Protein AF-A0A955WY56-F1 (afdb_monomer_lite)

Structure (mmCIF, N/CA/C/O backbone):
data_AF-A0A955WY56-F1
#
_entry.id   AF-A0A955WY56-F1
#
loop_
_atom_site.group_PDB
_atom_site.id
_atom_site.type_symbol
_atom_site.label_atom_id
_atom_site.label_alt_id
_atom_site.label_comp_id
_atom_site.label_asym_id
_atom_site.label_entity_id
_atom_site.label_seq_id
_atom_site.pdbx_PDB_ins_code
_atom_site.Cartn_x
_atom_site.Cartn_y
_atom_site.Cartn_z
_atom_site.occupancy
_atom_site.B_iso_or_equiv
_atom_site.auth_seq_id
_atom_site.auth_comp_id
_atom_site.auth_asym_id
_atom_site.auth_atom_id
_atom_site.pdbx_PDB_model_num
ATOM 1 N N . MET A 1 1 ? -53.260 -54.299 54.226 1.00 41.47 1 MET A N 1
ATOM 2 C CA . MET A 1 1 ? -52.208 -54.457 53.198 1.00 41.47 1 MET A CA 1
ATOM 3 C C . MET A 1 1 ? -52.289 -53.275 52.244 1.00 41.47 1 MET A C 1
ATOM 5 O O . MET A 1 1 ? -53.399 -52.931 51.867 1.00 41.47 1 MET A O 1
ATOM 9 N N . ILE A 1 2 ? -51.119 -52.727 51.880 1.00 40.16 2 ILE A N 1
ATOM 10 C CA . ILE A 1 2 ? -50.823 -51.616 50.942 1.00 40.16 2 ILE A CA 1
ATOM 11 C C . ILE A 1 2 ? -50.966 -50.190 51.533 1.00 40.16 2 ILE A C 1
ATOM 13 O O . ILE A 1 2 ? -52.087 -49.716 51.696 1.00 40.16 2 ILE A O 1
ATOM 17 N N . PRO A 1 3 ? -49.856 -49.476 51.836 1.00 51.59 3 PRO A N 1
ATOM 18 C CA . PRO A 1 3 ? -49.882 -48.048 52.142 1.00 51.59 3 PRO A CA 1
ATOM 19 C C . PRO A 1 3 ? -49.716 -47.207 50.863 1.00 51.59 3 PRO A C 1
ATOM 21 O O . PRO A 1 3 ? -48.958 -47.562 49.961 1.00 51.59 3 PRO A O 1
ATOM 24 N N . ALA A 1 4 ? -50.422 -46.080 50.797 1.00 45.88 4 ALA A N 1
ATOM 25 C CA . ALA A 1 4 ? -50.325 -45.102 49.718 1.00 45.88 4 ALA A CA 1
ATOM 26 C C . ALA A 1 4 ? -49.130 -44.160 49.955 1.00 45.88 4 ALA A C 1
ATOM 28 O O . ALA A 1 4 ? -49.086 -43.455 50.963 1.00 45.88 4 ALA A O 1
ATOM 29 N N . LEU A 1 5 ? -48.167 -44.141 49.027 1.00 48.38 5 LEU A N 1
ATOM 30 C CA . LEU A 1 5 ? -47.095 -43.143 48.977 1.00 48.38 5 LEU A CA 1
ATOM 31 C C . LEU A 1 5 ? -47.581 -41.914 48.191 1.00 48.38 5 LEU A C 1
ATOM 33 O O . LEU A 1 5 ? -47.753 -41.981 46.975 1.00 48.38 5 LEU A O 1
ATOM 37 N N . LEU A 1 6 ? -47.762 -40.786 48.880 1.00 45.75 6 LEU A N 1
ATOM 38 C CA . LEU A 1 6 ? -47.864 -39.466 48.257 1.00 45.75 6 LEU A CA 1
ATOM 39 C C . LEU A 1 6 ? -46.462 -38.993 47.847 1.00 45.75 6 LEU A C 1
ATOM 41 O O . LEU A 1 6 ? -45.616 -38.740 48.703 1.00 45.75 6 LEU A O 1
ATOM 45 N N . TRP A 1 7 ? -46.227 -38.843 46.544 1.00 43.44 7 TRP A N 1
ATOM 46 C CA . TRP A 1 7 ? -45.048 -38.162 46.009 1.00 43.44 7 TRP A CA 1
ATOM 47 C C . TRP A 1 7 ? -45.339 -36.664 45.869 1.00 43.44 7 TRP A C 1
ATOM 49 O O . TRP A 1 7 ? -46.109 -36.244 45.008 1.00 43.44 7 TRP A O 1
ATOM 59 N N . LEU A 1 8 ? -44.712 -35.855 46.724 1.00 48.56 8 LEU A N 1
ATOM 60 C CA . LEU A 1 8 ? -44.615 -34.405 46.558 1.00 48.56 8 LEU A CA 1
ATOM 61 C C . LEU A 1 8 ? -43.639 -34.106 45.412 1.00 48.56 8 LEU A C 1
ATOM 63 O O . LEU A 1 8 ? -42.426 -34.226 45.571 1.00 48.56 8 LEU A O 1
ATOM 67 N N . VAL A 1 9 ? -44.167 -33.710 44.253 1.00 54.00 9 VAL A N 1
ATOM 68 C CA . VAL A 1 9 ? -43.367 -33.150 43.157 1.00 54.00 9 VAL A CA 1
ATOM 69 C C . VAL A 1 9 ? -43.069 -31.692 43.505 1.00 54.00 9 VAL A C 1
ATOM 71 O O . VAL A 1 9 ? -43.882 -30.801 43.276 1.00 54.00 9 VAL A O 1
ATOM 74 N N . GLY A 1 10 ? -41.911 -31.453 44.119 1.00 50.00 10 GLY A N 1
ATOM 75 C CA . GLY A 1 10 ? -41.375 -30.108 44.298 1.00 50.00 10 GLY A CA 1
ATOM 76 C C . GLY A 1 10 ? -40.937 -29.547 42.948 1.00 50.00 10 GLY A C 1
ATOM 77 O O . GLY A 1 10 ? -40.008 -30.067 42.334 1.00 50.00 10 GLY A O 1
ATOM 78 N N . ALA A 1 11 ? -41.603 -28.493 42.476 1.00 57.94 11 ALA A N 1
ATOM 79 C CA . ALA A 1 11 ? -41.158 -27.730 41.319 1.00 57.94 11 ALA A CA 1
ATOM 80 C C . ALA A 1 11 ? -39.853 -26.999 41.678 1.00 57.94 11 ALA A C 1
ATOM 82 O O . ALA A 1 11 ? -39.876 -25.962 42.341 1.00 57.94 11 ALA A O 1
ATOM 83 N N . LEU A 1 12 ? -38.706 -27.553 41.272 1.00 58.31 12 LEU A N 1
ATOM 84 C CA . LEU A 1 12 ? -37.444 -26.820 41.300 1.00 58.31 12 LEU A CA 1
ATOM 85 C C . LEU A 1 12 ? -37.524 -25.700 40.259 1.00 58.31 12 LEU A C 1
ATOM 87 O O . LEU A 1 12 ? -37.492 -25.952 39.055 1.00 58.31 12 LEU A O 1
ATOM 91 N N . ALA A 1 13 ? -37.636 -24.460 40.731 1.00 63.09 13 ALA A N 1
ATOM 92 C CA . ALA A 1 13 ? -37.440 -23.287 39.897 1.00 63.09 13 ALA A CA 1
ATOM 93 C C . ALA A 1 13 ? -36.007 -23.313 39.345 1.00 63.09 13 ALA A C 1
ATOM 95 O O . ALA A 1 13 ? -35.041 -23.372 40.111 1.00 63.09 13 ALA A O 1
ATOM 96 N N . ALA A 1 14 ? -35.873 -23.304 38.018 1.00 63.66 14 ALA A N 1
ATOM 97 C CA . ALA A 1 14 ? -34.578 -23.175 37.367 1.00 63.66 14 ALA A CA 1
ATOM 98 C C . ALA A 1 14 ? -33.929 -21.841 37.788 1.00 63.66 14 ALA A C 1
ATOM 100 O O . ALA A 1 14 ? -34.622 -20.818 37.821 1.00 63.66 14 ALA A O 1
ATOM 101 N N . PRO A 1 15 ? -32.628 -21.824 38.127 1.00 66.12 15 PRO A N 1
ATOM 102 C CA . PRO A 1 15 ? -31.944 -20.585 38.467 1.00 66.12 15 PRO A CA 1
ATOM 103 C C . PRO A 1 15 ? -31.966 -19.622 37.267 1.00 66.12 15 PRO A C 1
ATOM 105 O O . PRO A 1 15 ? -31.896 -20.078 36.120 1.00 66.12 15 PRO A O 1
ATOM 108 N N . PRO A 1 16 ? -32.065 -18.300 37.502 1.00 64.25 16 PRO A N 1
ATOM 109 C CA . PRO A 1 16 ? -31.995 -17.317 36.430 1.00 64.25 16 PRO A CA 1
ATOM 110 C C . PRO A 1 16 ? -30.671 -17.473 35.677 1.00 64.25 16 PRO A C 1
ATOM 112 O O . PRO A 1 16 ? -29.613 -17.630 36.290 1.00 64.25 16 PRO A O 1
ATOM 115 N N . ALA A 1 17 ? -30.743 -17.452 34.344 1.00 62.16 17 ALA A N 1
ATOM 116 C CA . ALA A 1 17 ? -29.562 -17.507 33.494 1.00 62.16 17 ALA A CA 1
ATOM 117 C C . ALA A 1 17 ? -28.591 -16.372 33.877 1.00 62.16 17 ALA A C 1
ATOM 119 O O . ALA A 1 17 ? -29.044 -15.251 34.136 1.00 62.16 17 ALA A O 1
ATOM 120 N N . PRO A 1 18 ? -27.273 -16.637 33.940 1.00 56.34 18 PRO A N 1
ATOM 121 C CA . PRO A 1 18 ? -26.304 -15.598 34.247 1.00 56.34 18 PRO A CA 1
ATOM 122 C C . PRO A 1 18 ? -26.383 -14.490 33.184 1.00 56.34 18 PRO A C 1
ATOM 124 O O . PRO A 1 18 ? -26.583 -14.794 32.005 1.00 56.34 18 PRO A O 1
ATOM 127 N N . PRO A 1 19 ? -26.236 -13.211 33.574 1.00 55.84 19 PRO A N 1
ATOM 128 C CA . PRO A 1 19 ? -26.221 -12.115 32.617 1.00 55.84 19 PRO A CA 1
ATOM 129 C C . PRO A 1 19 ? -25.078 -12.324 31.623 1.00 55.84 19 PRO A C 1
ATOM 131 O O . PRO A 1 19 ? -23.945 -12.614 32.016 1.00 55.84 19 PRO A O 1
ATOM 134 N N . THR A 1 20 ? -25.380 -12.182 30.333 1.00 61.12 20 THR A N 1
ATOM 135 C CA . THR A 1 20 ? -24.383 -12.211 29.261 1.00 61.12 20 THR A CA 1
ATOM 136 C C . THR A 1 20 ? -23.294 -11.187 29.594 1.00 61.12 20 THR A C 1
ATOM 138 O O . THR A 1 20 ? -23.634 -10.025 29.837 1.00 61.12 20 THR A O 1
ATOM 141 N N . PRO A 1 21 ? -22.006 -11.571 29.661 1.00 53.06 21 PRO A N 1
ATOM 142 C CA . PRO A 1 21 ? -20.952 -10.629 30.004 1.00 53.06 21 PRO A CA 1
ATOM 143 C C . PRO A 1 21 ? -20.960 -9.480 28.994 1.00 53.06 21 PRO A C 1
ATOM 145 O O . PRO A 1 21 ? -20.926 -9.710 27.784 1.00 53.06 21 PRO A O 1
ATOM 148 N N . ALA A 1 22 ? -21.043 -8.245 29.493 1.00 58.41 22 ALA A N 1
ATOM 149 C CA . ALA A 1 22 ? -20.921 -7.058 28.662 1.00 58.41 22 ALA A CA 1
ATOM 150 C C . ALA A 1 22 ? -19.599 -7.140 27.883 1.00 58.41 22 ALA A C 1
ATOM 152 O O . ALA A 1 22 ? -18.548 -7.409 28.470 1.00 58.41 22 ALA A O 1
ATOM 153 N N . ALA A 1 23 ? -19.655 -6.950 26.563 1.00 60.16 23 ALA A N 1
ATOM 154 C CA . ALA A 1 23 ? -18.459 -6.941 25.732 1.00 60.16 23 ALA A CA 1
ATOM 155 C C . ALA A 1 23 ? -17.462 -5.905 26.278 1.00 60.16 23 ALA A C 1
ATOM 157 O O . ALA A 1 23 ? -17.863 -4.812 26.687 1.00 60.16 23 ALA A O 1
ATOM 158 N N . ALA A 1 24 ? -16.168 -6.244 26.290 1.00 77.19 24 ALA A N 1
ATOM 159 C CA . ALA A 1 24 ? -15.126 -5.314 26.715 1.00 77.19 24 ALA A CA 1
ATOM 160 C C . ALA A 1 24 ? -15.266 -3.966 25.962 1.00 77.19 24 ALA A C 1
ATOM 162 O O . ALA A 1 24 ? -15.634 -3.976 24.782 1.00 77.19 24 ALA A O 1
ATOM 163 N N . PRO A 1 25 ? -14.966 -2.810 26.586 1.00 85.25 25 PRO A N 1
ATOM 164 C CA . PRO A 1 25 ? -15.182 -1.486 25.983 1.00 85.25 25 PRO A CA 1
ATOM 165 C C . PRO A 1 25 ? -14.566 -1.296 24.584 1.00 85.25 25 PRO A C 1
ATOM 167 O O . PRO A 1 25 ? -15.117 -0.566 23.753 1.00 85.25 25 PRO A O 1
ATOM 170 N N . GLU A 1 26 ? -13.446 -1.971 24.314 1.00 87.88 26 GLU A N 1
ATOM 171 C CA . GLU A 1 26 ? -12.771 -2.014 23.010 1.00 87.88 26 GLU A CA 1
ATOM 172 C C . GLU A 1 26 ? -13.565 -2.816 21.972 1.00 87.88 26 GLU A C 1
ATOM 174 O O . GLU A 1 26 ? -13.767 -2.347 20.855 1.00 87.88 26 GLU A O 1
ATOM 179 N N . ALA A 1 27 ? -14.099 -3.982 22.348 1.00 91.25 27 ALA A N 1
ATOM 180 C CA . ALA A 1 27 ? -14.925 -4.809 21.469 1.00 91.25 27 ALA A CA 1
ATOM 181 C C . ALA A 1 27 ? -16.228 -4.093 21.080 1.00 91.25 27 ALA A C 1
ATOM 183 O O . ALA A 1 27 ? -16.636 -4.133 19.919 1.00 91.25 27 ALA A O 1
ATOM 184 N N . ALA A 1 28 ? -16.839 -3.372 22.025 1.00 95.12 28 ALA A N 1
ATOM 185 C CA . ALA A 1 28 ? -17.991 -2.520 21.742 1.00 95.12 28 ALA A CA 1
ATOM 186 C C . ALA A 1 28 ? -17.630 -1.363 20.791 1.00 95.12 28 ALA A C 1
ATOM 188 O O . ALA A 1 28 ? -18.426 -0.999 19.926 1.00 95.12 28 ALA A O 1
ATOM 189 N N . TYR A 1 29 ? -16.424 -0.793 20.914 1.00 96.62 29 TYR A N 1
ATOM 190 C CA . TYR A 1 29 ? -15.980 0.256 19.997 1.00 96.62 29 TYR A CA 1
ATOM 191 C C . TYR A 1 29 ? -15.732 -0.265 18.582 1.00 96.62 29 TYR A C 1
ATOM 193 O O . TYR A 1 29 ? -16.170 0.357 17.616 1.00 96.62 29 TYR A O 1
ATOM 201 N N . ALA A 1 30 ? -15.056 -1.410 18.468 1.00 96.81 30 ALA A N 1
ATOM 202 C CA . ALA A 1 30 ? -14.822 -2.083 17.201 1.00 96.81 30 ALA A CA 1
ATOM 203 C C . ALA A 1 30 ? -16.149 -2.395 16.497 1.00 96.81 30 ALA A C 1
ATOM 205 O O . ALA A 1 30 ? -16.288 -2.100 15.315 1.00 96.81 30 ALA A O 1
ATOM 206 N N . ALA A 1 31 ? -17.150 -2.904 17.225 1.00 97.50 31 ALA A N 1
ATOM 207 C CA . ALA A 1 31 ? -18.485 -3.152 16.679 1.00 97.50 31 ALA A CA 1
ATOM 208 C C . ALA A 1 31 ? -19.139 -1.869 16.130 1.00 97.50 31 ALA A C 1
ATOM 210 O O . ALA A 1 31 ? -19.588 -1.856 14.989 1.00 97.50 31 ALA A O 1
ATOM 211 N N . ALA A 1 32 ? -19.097 -0.766 16.884 1.00 98.00 32 ALA A N 1
ATOM 212 C CA . ALA A 1 32 ? -19.632 0.522 16.432 1.00 98.00 32 ALA A CA 1
ATOM 213 C C . ALA A 1 32 ? -18.863 1.126 15.238 1.00 98.00 32 ALA A C 1
ATOM 215 O O . ALA A 1 32 ? -19.398 1.937 14.484 1.00 98.00 32 ALA A O 1
ATOM 216 N N . LEU A 1 33 ? -17.578 0.802 15.070 1.00 98.38 33 LEU A N 1
ATOM 217 C CA . LEU A 1 33 ? -16.812 1.177 13.877 1.00 98.38 33 LEU A CA 1
ATOM 218 C C . LEU A 1 33 ? -17.235 0.363 12.653 1.00 98.38 33 LEU A C 1
ATOM 220 O O . LEU A 1 33 ? -17.354 0.933 11.573 1.00 98.38 33 LEU A O 1
ATOM 224 N N . ILE A 1 34 ? -17.472 -0.937 12.834 1.00 98.56 34 ILE A N 1
ATOM 225 C CA . ILE A 1 34 ? -17.915 -1.844 11.769 1.00 98.56 34 ILE A CA 1
ATOM 226 C C . ILE A 1 34 ? -19.300 -1.432 11.271 1.00 98.56 34 ILE A C 1
ATOM 228 O O . ILE A 1 34 ? -19.460 -1.212 10.079 1.00 98.56 34 ILE A O 1
ATOM 232 N N . GLU A 1 35 ? -20.251 -1.198 12.177 1.00 98.31 35 GLU A N 1
ATOM 233 C CA . GLU A 1 35 ? -21.603 -0.745 11.821 1.00 98.31 35 GLU A CA 1
ATOM 234 C C . GLU A 1 35 ? -21.577 0.574 11.028 1.00 98.31 35 GLU A C 1
ATOM 236 O O . GLU A 1 35 ? -22.259 0.728 10.017 1.00 98.31 35 GLU A O 1
ATOM 241 N N . ARG A 1 36 ? -20.728 1.529 11.436 1.00 98.38 36 ARG A N 1
ATOM 242 C CA . ARG A 1 36 ? -20.538 2.782 10.687 1.00 98.38 36 ARG A CA 1
ATOM 243 C C . ARG A 1 36 ? -19.940 2.554 9.302 1.00 98.38 36 ARG A C 1
ATOM 245 O O . ARG A 1 36 ? -20.315 3.253 8.366 1.00 98.38 36 ARG A O 1
ATOM 252 N N . ALA A 1 37 ? -19.001 1.621 9.176 1.00 98.44 37 ALA A N 1
ATOM 253 C CA . ALA A 1 37 ? -18.382 1.299 7.899 1.00 98.44 37 ALA A CA 1
ATOM 254 C C . ALA A 1 37 ? -19.365 0.620 6.936 1.00 98.44 37 ALA A C 1
ATOM 256 O O . ALA A 1 37 ? -19.391 0.971 5.758 1.00 98.44 37 ALA A O 1
ATOM 257 N N . GLU A 1 38 ? -20.196 -0.289 7.447 1.00 97.75 38 GLU A N 1
ATOM 258 C CA . GLU A 1 38 ? -21.281 -0.938 6.703 1.00 97.75 38 GLU A CA 1
ATOM 259 C C . GLU A 1 38 ? -22.319 0.093 6.244 1.00 97.75 38 GLU A C 1
ATOM 261 O O . GLU A 1 38 ? -22.624 0.175 5.056 1.00 97.75 38 GLU A O 1
ATOM 266 N N . GLY A 1 39 ? -22.789 0.959 7.149 1.00 97.81 39 GLY A N 1
AT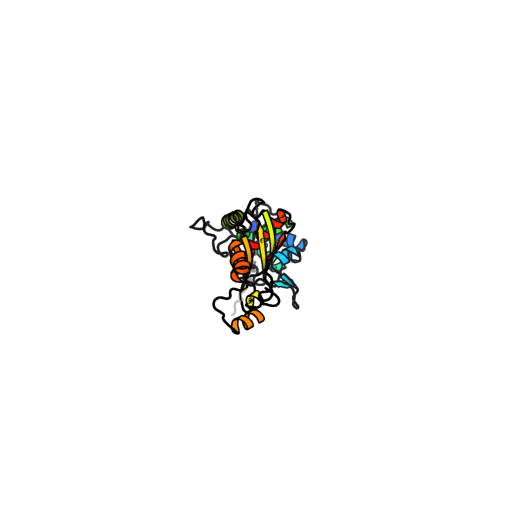OM 267 C CA . GLY A 1 39 ? -23.748 2.018 6.817 1.00 97.81 39 GLY A CA 1
ATOM 268 C C . GLY A 1 39 ? -23.222 3.043 5.802 1.00 97.81 39 GLY A C 1
ATOM 269 O O . GLY A 1 39 ? -24.009 3.660 5.088 1.00 97.81 39 GLY A O 1
ATOM 270 N N . ALA A 1 40 ? -21.900 3.211 5.713 1.00 97.94 40 ALA A N 1
ATOM 271 C CA . ALA A 1 40 ? -21.241 4.067 4.729 1.00 97.94 40 ALA A CA 1
ATOM 272 C C . ALA A 1 40 ? -20.809 3.327 3.446 1.00 97.94 40 ALA A C 1
ATOM 274 O O . ALA A 1 40 ? -20.222 3.958 2.567 1.00 97.94 40 ALA A O 1
ATOM 275 N N . GLY A 1 41 ? -21.067 2.018 3.327 1.00 98.06 41 GLY A N 1
ATOM 276 C CA . GLY A 1 41 ? -20.708 1.219 2.150 1.00 98.06 41 GLY A CA 1
ATOM 277 C C . GLY A 1 41 ? -19.199 1.117 1.902 1.00 98.06 41 GLY A C 1
ATOM 278 O O . GLY A 1 41 ? -18.767 1.020 0.758 1.00 98.06 41 GLY A O 1
ATOM 279 N N . LEU A 1 42 ? -18.373 1.176 2.955 1.00 98.50 42 LEU A N 1
ATOM 280 C CA . LEU A 1 42 ? -16.914 1.276 2.802 1.00 98.50 42 LEU A CA 1
ATOM 281 C C . LEU A 1 42 ? -16.268 0.027 2.191 1.00 98.50 42 LEU A C 1
ATOM 283 O O . LEU A 1 42 ? -15.212 0.138 1.575 1.00 98.50 42 LEU A O 1
ATOM 287 N N . ALA A 1 43 ? -16.880 -1.145 2.351 1.00 97.94 43 ALA A N 1
ATOM 288 C CA . ALA A 1 43 ? -16.363 -2.391 1.790 1.00 97.94 43 ALA A CA 1
ATOM 289 C C . ALA A 1 43 ? -16.476 -2.451 0.255 1.00 97.94 43 ALA A C 1
ATOM 291 O O . ALA A 1 43 ? -15.729 -3.191 -0.382 1.00 97.94 43 ALA A O 1
ATOM 292 N N . ASP A 1 44 ? -17.345 -1.631 -0.338 1.00 96.69 44 ASP A N 1
ATOM 293 C CA . ASP A 1 44 ? -17.520 -1.507 -1.788 1.00 96.69 44 ASP A CA 1
ATOM 294 C C . ASP A 1 44 ? -16.833 -0.241 -2.346 1.00 96.69 44 ASP A C 1
ATOM 296 O O . ASP A 1 44 ? -16.941 0.064 -3.535 1.00 96.69 44 ASP A O 1
ATOM 300 N N . ASP A 1 45 ? -16.116 0.521 -1.504 1.00 97.94 45 ASP A N 1
ATOM 301 C CA . ASP A 1 45 ? -15.406 1.728 -1.933 1.00 97.94 45 ASP A CA 1
ATOM 302 C C . ASP A 1 45 ? -14.216 1.350 -2.844 1.00 97.94 45 ASP A C 1
ATOM 304 O O . ASP A 1 45 ? -13.384 0.516 -2.462 1.00 97.94 45 ASP A O 1
ATOM 308 N N . PRO A 1 46 ? -14.058 1.988 -4.021 1.00 97.31 46 PRO A N 1
ATOM 309 C CA . PRO A 1 46 ? -12.963 1.682 -4.941 1.00 97.31 46 PRO A CA 1
ATOM 310 C C . PRO A 1 46 ? -11.564 1.823 -4.326 1.00 97.31 46 PRO A C 1
ATOM 312 O O . PRO A 1 46 ? -10.636 1.132 -4.739 1.00 97.31 46 PRO A O 1
ATOM 315 N N . GLN A 1 47 ? -11.382 2.704 -3.337 1.00 96.75 47 GLN A N 1
ATOM 316 C CA . GLN A 1 47 ? -10.101 2.846 -2.644 1.00 96.75 47 GLN A CA 1
ATOM 317 C C . GLN A 1 47 ? -9.823 1.669 -1.711 1.00 96.75 47 GLN A C 1
ATOM 319 O O . GLN A 1 47 ? -8.671 1.259 -1.596 1.00 96.75 47 GLN A O 1
ATOM 324 N N . TRP A 1 48 ? -10.852 1.118 -1.062 1.00 98.00 48 TRP A N 1
ATOM 325 C CA . TRP A 1 48 ? -10.706 -0.106 -0.274 1.00 98.00 48 TRP A CA 1
ATOM 326 C C . TRP A 1 48 ? -10.302 -1.275 -1.166 1.00 98.00 48 TRP A C 1
ATOM 328 O O . TRP A 1 48 ? -9.375 -2.015 -0.842 1.00 98.00 48 TRP A O 1
ATOM 338 N N . TRP A 1 49 ? -10.936 -1.366 -2.335 1.00 97.75 49 TRP A N 1
ATOM 339 C CA . TRP A 1 49 ? -10.612 -2.367 -3.341 1.00 97.75 49 TRP A CA 1
ATOM 340 C C . TRP A 1 49 ? -9.188 -2.236 -3.856 1.00 97.75 49 TRP A C 1
ATOM 342 O O . TRP A 1 49 ? -8.479 -3.233 -3.908 1.00 97.75 49 TRP A O 1
ATOM 352 N N . ALA A 1 50 ? -8.736 -1.017 -4.150 1.00 96.62 50 ALA A N 1
ATOM 353 C CA . ALA A 1 50 ? -7.362 -0.777 -4.572 1.00 96.62 50 ALA A CA 1
ATOM 354 C C . ALA A 1 50 ? -6.338 -1.178 -3.494 1.00 96.62 50 ALA A C 1
ATOM 356 O O . ALA A 1 50 ? -5.362 -1.846 -3.807 1.00 96.62 50 ALA A O 1
ATOM 357 N N . LEU A 1 51 ? -6.579 -0.841 -2.219 1.00 97.00 51 LEU A N 1
ATOM 358 C CA . LEU A 1 51 ? -5.684 -1.199 -1.104 1.00 97.00 51 LEU A CA 1
ATOM 359 C C . LEU A 1 51 ? -5.565 -2.714 -0.868 1.00 97.00 51 LEU A C 1
ATOM 361 O O . LEU A 1 51 ? -4.617 -3.172 -0.225 1.00 97.00 51 LEU A O 1
ATOM 365 N N . LEU A 1 52 ? -6.548 -3.479 -1.337 1.00 96.81 52 LEU A N 1
ATOM 366 C CA . LEU A 1 52 ? -6.612 -4.930 -1.210 1.00 96.81 52 LEU A CA 1
ATOM 367 C C . LEU A 1 52 ? -6.449 -5.654 -2.542 1.00 96.81 52 LEU A C 1
ATOM 369 O O . LEU A 1 52 ? -6.561 -6.872 -2.554 1.00 96.81 52 LEU A O 1
ATOM 373 N N . HIS A 1 53 ? -6.188 -4.938 -3.637 1.00 95.62 53 HIS A N 1
ATOM 374 C CA . HIS A 1 53 ? -6.084 -5.511 -4.979 1.00 95.62 53 HIS A CA 1
ATOM 375 C C . HIS A 1 53 ? -7.300 -6.365 -5.379 1.00 95.62 53 HIS A C 1
ATOM 377 O O . HIS A 1 53 ? -7.152 -7.421 -5.985 1.00 95.62 53 HIS A O 1
ATOM 383 N N . TYR A 1 54 ? -8.519 -5.935 -5.024 1.00 96.00 54 TYR A N 1
ATOM 384 C CA . TYR A 1 54 ? -9.731 -6.617 -5.483 1.00 96.00 54 TYR A CA 1
ATOM 385 C C . TYR A 1 54 ? -10.023 -6.332 -6.956 1.00 96.00 54 TYR A C 1
ATOM 387 O O . TYR A 1 54 ? -10.009 -5.186 -7.417 1.00 96.00 54 TYR A O 1
ATOM 395 N N . ARG A 1 55 ? -10.421 -7.387 -7.660 1.00 93.56 55 ARG A N 1
ATOM 396 C CA . ARG A 1 55 ? -10.989 -7.380 -9.005 1.00 93.56 55 ARG A CA 1
ATOM 397 C C . ARG A 1 55 ? -12.385 -7.980 -8.988 1.00 93.56 55 ARG A C 1
ATOM 399 O O . ARG A 1 55 ? -12.739 -8.771 -8.117 1.00 93.56 55 ARG A O 1
ATOM 406 N N . GLN A 1 56 ? -13.183 -7.613 -9.986 1.00 92.81 56 GLN A N 1
ATOM 407 C CA . GLN A 1 56 ? -14.449 -8.289 -10.255 1.00 92.81 56 GLN A CA 1
ATOM 408 C C . GLN A 1 56 ? -14.169 -9.566 -11.048 1.00 92.81 56 GLN A C 1
ATOM 410 O O . GLN A 1 56 ? -13.794 -9.495 -12.217 1.00 92.81 56 GLN A O 1
ATOM 415 N N . GLY A 1 57 ? -14.353 -10.723 -10.416 1.00 88.00 57 GLY A N 1
ATOM 416 C CA . GLY A 1 57 ? -14.315 -12.023 -11.075 1.00 88.00 57 GLY A CA 1
ATOM 417 C C . GLY A 1 57 ? -15.699 -12.485 -11.533 1.00 88.00 57 GLY A C 1
ATOM 418 O O . GLY A 1 57 ? -16.729 -11.883 -11.233 1.00 88.00 57 GLY A O 1
ATOM 419 N N . THR A 1 58 ? -15.739 -13.619 -12.229 1.00 87.19 58 THR A N 1
ATOM 420 C CA . THR A 1 58 ? -16.990 -14.242 -12.700 1.00 87.19 58 THR A CA 1
ATOM 421 C C . THR A 1 58 ? -17.894 -14.731 -11.565 1.00 87.19 58 THR A C 1
ATOM 423 O O . THR A 1 58 ? -19.110 -14.790 -11.736 1.00 87.19 58 THR A O 1
ATOM 426 N N . PHE A 1 59 ? -17.316 -15.064 -10.408 1.00 88.69 59 PHE A N 1
ATOM 427 C CA . PHE A 1 59 ? -18.026 -15.575 -9.230 1.00 88.69 59 PHE A CA 1
ATOM 428 C C . PHE A 1 59 ? -18.118 -14.557 -8.083 1.00 88.69 59 PHE A C 1
ATOM 430 O O . PHE A 1 59 ? -18.479 -14.929 -6.969 1.00 88.69 59 PHE A O 1
ATOM 437 N N . GLY A 1 60 ? -17.809 -13.286 -8.352 1.00 91.06 60 GLY A N 1
ATOM 438 C CA . GLY A 1 60 ? -17.751 -12.219 -7.354 1.00 91.06 60 GLY A CA 1
ATOM 439 C C . GLY A 1 60 ? -16.351 -11.617 -7.214 1.00 91.06 60 GLY A C 1
ATOM 440 O O . GLY A 1 60 ? -15.465 -11.923 -8.019 1.00 91.06 60 GLY A O 1
ATOM 441 N N . PRO A 1 61 ? -16.148 -10.737 -6.219 1.00 93.25 61 PRO A N 1
ATOM 442 C CA . PRO A 1 61 ? -14.848 -10.138 -5.970 1.00 93.25 61 PRO A CA 1
ATOM 443 C C . PRO A 1 61 ? -13.806 -11.188 -5.587 1.00 93.25 61 PRO A C 1
ATOM 445 O O . PRO A 1 61 ? -14.088 -12.119 -4.833 1.00 93.25 61 PRO A O 1
ATOM 448 N N . TYR A 1 62 ? -12.586 -11.005 -6.075 1.00 94.12 62 TYR A N 1
ATOM 449 C CA . TYR A 1 62 ? -11.413 -11.736 -5.608 1.00 94.12 62 TYR A CA 1
ATOM 450 C C . TYR A 1 62 ? -10.217 -10.791 -5.570 1.00 94.12 62 TYR A C 1
ATOM 452 O O . TYR A 1 62 ? -10.163 -9.835 -6.342 1.00 94.12 62 TYR A O 1
ATOM 460 N N . SER A 1 63 ? -9.299 -11.006 -4.63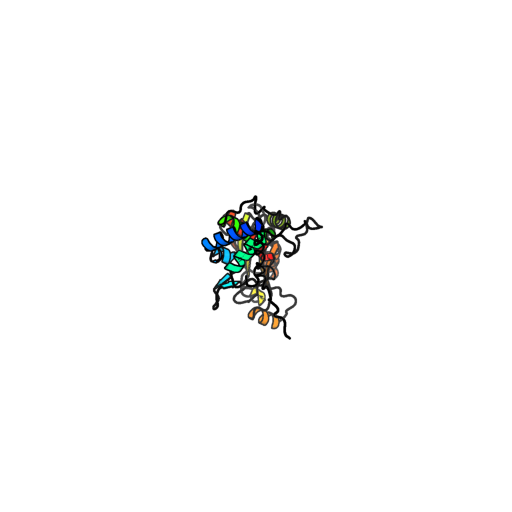6 1.00 94.00 63 SER A N 1
ATOM 461 C CA . SER A 1 63 ? -8.044 -10.269 -4.574 1.00 94.00 63 SER A CA 1
ATOM 462 C C . SER A 1 63 ? -6.954 -11.001 -5.339 1.00 94.00 63 SER A C 1
ATOM 464 O O . SER A 1 63 ? -6.878 -12.222 -5.258 1.00 94.00 63 SER A O 1
ATOM 466 N N . GLU A 1 64 ? -6.108 -10.238 -6.024 1.00 90.75 64 GLU A N 1
ATOM 467 C CA . GLU A 1 64 ? -4.874 -10.721 -6.659 1.00 90.75 64 GLU A CA 1
ATOM 468 C C . GLU A 1 64 ? -3.751 -10.976 -5.625 1.00 90.75 64 GLU A C 1
ATOM 470 O O . GLU A 1 64 ? -2.707 -11.517 -5.959 1.00 90.75 64 GLU A O 1
ATOM 475 N N . ALA A 1 65 ? -3.913 -10.555 -4.364 1.00 89.81 65 ALA A N 1
ATOM 476 C CA . ALA A 1 65 ? -2.902 -10.758 -3.329 1.00 89.81 65 ALA A CA 1
ATOM 477 C C . ALA A 1 65 ? -3.033 -12.143 -2.668 1.00 89.81 65 ALA A C 1
ATOM 479 O O . ALA A 1 65 ? -4.047 -12.445 -2.043 1.00 89.81 65 ALA A O 1
ATOM 480 N N . ASP A 1 66 ? -1.958 -12.933 -2.679 1.00 83.31 66 ASP A N 1
ATOM 481 C CA . ASP A 1 66 ? -1.942 -14.323 -2.181 1.00 83.31 66 ASP A CA 1
ATOM 482 C C . ASP A 1 66 ? -1.131 -14.511 -0.889 1.00 83.31 66 ASP A C 1
ATOM 484 O O . ASP A 1 66 ? -1.132 -15.572 -0.250 1.00 83.31 66 ASP A O 1
ATOM 488 N N . GLY A 1 67 ? -0.419 -13.465 -0.466 1.00 79.81 67 GLY A N 1
ATOM 489 C CA . GLY A 1 67 ? 0.489 -13.516 0.672 1.00 79.81 67 GLY A CA 1
ATOM 490 C C . GLY A 1 67 ? -0.199 -13.883 1.987 1.00 79.81 67 GLY A C 1
ATOM 491 O O . GLY A 1 67 ? -1.151 -13.245 2.454 1.00 79.81 67 GLY A O 1
ATOM 492 N N . ARG A 1 68 ? 0.361 -14.886 2.673 1.00 78.56 68 ARG A N 1
ATOM 493 C CA . ARG A 1 68 ? -0.095 -15.282 4.012 1.00 78.56 68 ARG A CA 1
ATOM 494 C C . ARG A 1 68 ? 0.055 -14.116 4.991 1.00 78.56 68 ARG A C 1
ATOM 496 O O . ARG A 1 68 ? 1.164 -13.693 5.305 1.00 78.56 68 ARG A O 1
ATOM 503 N N . GLY A 1 69 ? -1.071 -13.657 5.533 1.00 85.25 69 GLY A N 1
ATOM 504 C CA . GLY A 1 69 ? -1.126 -12.551 6.493 1.00 85.25 69 GLY A CA 1
ATOM 505 C C . GLY A 1 69 ? -1.434 -11.181 5.885 1.00 85.25 69 GLY A C 1
ATOM 506 O O . GLY A 1 69 ? -1.463 -10.208 6.639 1.00 85.25 69 GLY A O 1
ATOM 507 N N . PHE A 1 70 ? -1.698 -11.097 4.574 1.00 92.88 70 PHE A N 1
ATOM 508 C CA . PHE A 1 70 ? -2.226 -9.884 3.940 1.00 92.88 70 PHE A CA 1
ATOM 509 C C . PHE A 1 70 ? -3.688 -9.605 4.328 1.00 92.88 70 PHE A C 1
ATOM 511 O O . PHE A 1 70 ? -4.073 -8.442 4.483 1.00 92.88 70 PHE A O 1
ATOM 518 N N . PHE A 1 71 ? -4.471 -10.668 4.539 1.00 95.38 71 PHE A N 1
ATOM 519 C CA . PHE A 1 71 ? -5.855 -10.627 5.017 1.00 95.38 71 PHE A CA 1
ATOM 520 C C . PHE A 1 71 ? -5.956 -10.981 6.499 1.00 95.38 71 PHE A C 1
ATOM 522 O O . PHE A 1 71 ? -5.234 -11.846 7.007 1.00 95.38 71 PHE A O 1
ATOM 529 N N . PHE A 1 72 ? -6.887 -10.332 7.194 1.00 95.62 72 PHE A N 1
ATOM 530 C CA . PHE A 1 72 ? -7.257 -10.672 8.565 1.00 95.62 72 PHE A CA 1
ATOM 531 C C . PHE A 1 72 ? -8.424 -11.660 8.640 1.00 95.62 72 PHE A C 1
ATOM 533 O O . PHE A 1 72 ? -8.490 -12.433 9.600 1.00 95.62 72 PHE A O 1
ATOM 540 N N . ALA A 1 73 ? -9.343 -11.629 7.674 1.00 96.69 73 ALA A N 1
ATOM 541 C CA . ALA A 1 73 ? -10.428 -12.595 7.551 1.00 96.69 73 ALA A CA 1
ATOM 542 C C . ALA A 1 73 ? -9.955 -13.851 6.805 1.00 96.69 73 ALA A C 1
ATOM 544 O O . ALA A 1 73 ? -9.177 -13.765 5.860 1.00 96.69 73 ALA A O 1
ATOM 545 N N . ALA A 1 74 ? -10.467 -15.022 7.198 1.00 93.94 74 ALA A N 1
ATOM 546 C CA . ALA A 1 74 ? -10.146 -16.286 6.528 1.00 93.94 74 ALA A CA 1
ATOM 547 C C . ALA A 1 74 ? -10.549 -16.268 5.040 1.00 93.94 74 ALA A C 1
ATOM 549 O O . ALA A 1 74 ? -9.751 -16.623 4.182 1.00 93.94 74 ALA A O 1
ATOM 550 N N . GLU A 1 75 ? -11.745 -15.755 4.742 1.00 93.00 75 GLU A N 1
ATOM 551 C CA . GLU A 1 75 ? -12.241 -15.542 3.375 1.00 93.00 75 GLU A CA 1
ATOM 552 C C . GLU A 1 75 ? -12.007 -14.107 2.889 1.00 93.00 75 GLU A C 1
ATOM 554 O O . GLU A 1 75 ? -12.655 -13.660 1.949 1.00 93.00 75 GLU A O 1
ATOM 559 N N . GLY A 1 76 ? -11.074 -13.375 3.515 1.00 95.12 76 GLY A N 1
ATOM 560 C CA . GLY A 1 76 ? -10.825 -11.970 3.198 1.00 95.12 76 GLY A CA 1
ATOM 561 C C . GLY A 1 76 ? -10.574 -11.770 1.710 1.00 95.12 76 GLY A C 1
ATOM 562 O O . GLY A 1 76 ? -11.266 -10.986 1.093 1.00 95.12 76 GLY A O 1
ATOM 563 N N . HIS A 1 77 ? -9.731 -12.600 1.098 1.00 94.31 77 HIS A N 1
ATOM 564 C CA . HIS A 1 77 ? -9.429 -12.558 -0.337 1.00 94.31 77 HIS A CA 1
ATOM 565 C C . HIS A 1 77 ? -10.642 -12.628 -1.296 1.00 94.31 77 HIS A C 1
ATOM 567 O O . HIS A 1 77 ? -10.479 -12.313 -2.469 1.00 94.31 77 HIS A O 1
ATOM 573 N N . ARG A 1 78 ? -11.844 -13.016 -0.844 1.00 95.56 78 ARG A N 1
ATOM 574 C CA . ARG A 1 78 ? -13.089 -13.059 -1.646 1.00 95.56 78 ARG A CA 1
ATOM 575 C C . ARG A 1 78 ? -14.241 -12.258 -1.049 1.00 95.56 78 ARG A C 1
ATOM 577 O O . ARG A 1 78 ? -15.291 -12.136 -1.672 1.00 95.56 78 ARG A O 1
ATOM 584 N N . ASP A 1 79 ? -14.071 -11.734 0.158 1.00 96.50 79 ASP A N 1
ATOM 585 C CA . ASP A 1 79 ? -15.119 -11.039 0.890 1.00 96.50 79 ASP A CA 1
ATOM 586 C C . ASP A 1 79 ? -14.582 -9.702 1.434 1.00 96.50 79 ASP A C 1
ATOM 588 O O . ASP A 1 79 ? -14.049 -9.629 2.552 1.00 96.50 79 ASP A O 1
ATOM 592 N N . PRO A 1 80 ? -14.742 -8.614 0.651 1.00 97.25 80 PRO A N 1
ATOM 593 C CA . PRO A 1 80 ? -14.336 -7.274 1.056 1.00 97.25 80 PRO A CA 1
ATOM 594 C C . PRO A 1 80 ? -14.988 -6.802 2.360 1.00 97.25 80 PRO A C 1
ATOM 596 O O . PRO A 1 80 ? -14.372 -6.024 3.096 1.00 97.25 80 PRO A O 1
ATOM 599 N N . HIS A 1 81 ? -16.207 -7.270 2.659 1.00 97.94 81 HIS A N 1
ATOM 600 C CA . HIS A 1 81 ? -16.966 -6.905 3.858 1.00 97.94 81 HIS A CA 1
ATOM 601 C C . HIS A 1 81 ? -16.396 -7.617 5.084 1.00 97.94 81 HIS A C 1
ATOM 603 O O . HIS A 1 81 ? -16.086 -6.971 6.092 1.00 97.94 81 HIS A O 1
ATOM 609 N N . ALA A 1 82 ? -16.167 -8.930 4.983 1.00 98.00 82 ALA A N 1
ATOM 610 C CA . ALA A 1 82 ? -15.525 -9.697 6.043 1.00 98.00 82 ALA A CA 1
ATOM 611 C C . ALA A 1 82 ? -14.111 -9.180 6.339 1.00 98.00 82 ALA A C 1
ATOM 613 O O . ALA A 1 82 ? -13.756 -9.031 7.514 1.00 98.00 82 ALA A O 1
ATOM 614 N N . GLU A 1 83 ? -13.323 -8.854 5.308 1.00 98.31 83 GLU A N 1
ATOM 615 C CA . GLU A 1 83 ? -11.975 -8.309 5.490 1.00 98.31 83 GLU A CA 1
ATOM 616 C C . GLU A 1 83 ? -11.988 -6.930 6.150 1.00 98.31 83 GLU A C 1
ATOM 618 O O . GLU A 1 83 ? -11.170 -6.666 7.035 1.00 98.31 83 GLU A O 1
ATOM 623 N N . LEU A 1 84 ? -12.924 -6.052 5.780 1.00 98.50 84 LEU A N 1
ATOM 624 C CA . LEU A 1 84 ? -13.047 -4.737 6.408 1.00 98.50 84 LEU A CA 1
ATOM 625 C C . LEU A 1 84 ? -13.372 -4.875 7.897 1.00 98.50 84 LEU A C 1
ATOM 627 O O . LEU A 1 84 ? -12.711 -4.268 8.748 1.00 98.50 84 LEU A O 1
ATOM 631 N N . ALA A 1 85 ? -14.343 -5.727 8.229 1.00 98.50 85 ALA A N 1
ATOM 632 C CA . ALA A 1 85 ? -14.715 -5.982 9.611 1.00 98.50 85 ALA A CA 1
ATOM 633 C C . ALA A 1 85 ? -13.563 -6.621 10.407 1.00 98.50 85 ALA A C 1
ATOM 635 O O . ALA A 1 85 ? -13.303 -6.241 11.553 1.00 98.50 85 ALA A O 1
ATOM 636 N N . ALA A 1 86 ? -12.841 -7.577 9.816 1.00 98.38 86 ALA A N 1
ATOM 637 C CA . ALA A 1 86 ? -11.684 -8.211 10.442 1.00 98.38 86 ALA A CA 1
ATOM 638 C C . ALA A 1 86 ? -10.510 -7.240 10.622 1.00 98.38 86 ALA A C 1
ATOM 640 O O . ALA A 1 86 ? -9.883 -7.252 11.683 1.00 98.38 86 ALA A O 1
ATOM 641 N N . THR A 1 87 ? -10.271 -6.350 9.655 1.00 98.25 87 THR A N 1
ATOM 642 C CA . THR A 1 87 ? -9.278 -5.274 9.754 1.00 98.25 87 THR A CA 1
ATOM 643 C C . THR A 1 87 ? -9.591 -4.377 10.942 1.00 98.25 87 THR A C 1
ATOM 645 O O . THR A 1 87 ? -8.735 -4.193 11.806 1.00 98.25 87 THR A O 1
ATOM 648 N N . LEU A 1 88 ? -10.829 -3.881 11.052 1.00 98.50 88 LEU A N 1
ATOM 649 C CA . LEU A 1 88 ? -11.243 -3.021 12.163 1.00 98.50 88 LEU A CA 1
ATOM 650 C C . LEU A 1 88 ? -11.066 -3.700 13.523 1.00 98.50 88 LEU A C 1
ATOM 652 O O . LEU A 1 88 ? -10.566 -3.060 14.443 1.00 98.50 88 LEU A O 1
ATOM 656 N N . ARG A 1 89 ? -11.390 -4.994 13.652 1.00 98.00 89 ARG A N 1
ATOM 657 C CA . ARG A 1 89 ? -11.114 -5.762 14.882 1.00 98.00 89 ARG A CA 1
ATOM 658 C C . ARG A 1 89 ? -9.615 -5.913 15.140 1.00 98.00 89 ARG A C 1
ATOM 660 O O . ARG A 1 89 ? -9.175 -5.790 16.280 1.00 98.00 89 ARG A O 1
ATOM 667 N N . ALA A 1 90 ? -8.820 -6.168 14.101 1.00 96.81 90 ALA A N 1
ATOM 668 C CA . ALA A 1 90 ? -7.381 -6.368 14.228 1.00 96.81 90 ALA A CA 1
ATOM 669 C C . ALA A 1 90 ? -6.650 -5.111 14.726 1.00 96.81 90 ALA A C 1
ATOM 671 O O . ALA A 1 90 ? -5.653 -5.238 15.434 1.00 96.81 90 ALA A O 1
ATOM 672 N N . LEU A 1 91 ? -7.154 -3.907 14.435 1.00 97.00 91 LEU A N 1
ATOM 673 C CA . LEU A 1 91 ? -6.564 -2.657 14.932 1.00 97.00 91 LEU A CA 1
ATOM 674 C C . LEU A 1 91 ? -6.530 -2.550 16.469 1.00 97.00 91 LEU A C 1
ATOM 676 O O . LEU A 1 91 ? -5.717 -1.780 16.976 1.00 97.00 91 LEU A O 1
ATOM 680 N N . PHE A 1 92 ? -7.359 -3.326 17.179 1.00 95.88 92 PHE A N 1
ATOM 681 C CA . PHE A 1 92 ? -7.436 -3.394 18.647 1.00 95.88 92 PHE A CA 1
ATOM 682 C C . PHE A 1 92 ? -6.580 -4.507 19.262 1.00 95.88 92 PHE A C 1
ATOM 684 O O . PHE A 1 92 ? -6.690 -4.785 20.455 1.00 95.88 92 PHE A O 1
ATOM 691 N N . ARG A 1 93 ? -5.742 -5.194 18.477 1.00 94.50 93 ARG A N 1
ATOM 692 C CA . ARG A 1 93 ? -4.798 -6.157 19.059 1.00 94.50 93 ARG A CA 1
ATOM 693 C C . ARG A 1 93 ? -3.862 -5.439 20.048 1.00 94.50 93 ARG A C 1
ATOM 695 O O . ARG A 1 93 ? -3.555 -4.266 19.852 1.00 94.50 93 ARG A O 1
ATOM 702 N N . PRO A 1 94 ? -3.376 -6.126 21.096 1.00 91.94 94 PRO A N 1
ATOM 703 C CA . PRO A 1 94 ? -2.437 -5.525 22.033 1.00 91.94 94 PRO A CA 1
ATOM 704 C C . PRO A 1 94 ? -1.180 -4.997 21.337 1.00 91.94 94 PRO A C 1
ATOM 706 O O . PRO A 1 94 ? -0.723 -5.556 20.334 1.00 91.94 94 PRO A O 1
ATOM 709 N N . ALA A 1 95 ? -0.589 -3.949 21.913 1.00 88.19 95 ALA A N 1
ATOM 710 C CA . ALA A 1 95 ? 0.703 -3.441 21.476 1.00 88.19 95 ALA A CA 1
ATOM 711 C C . ALA A 1 95 ? 1.758 -4.558 21.510 1.00 88.19 95 ALA A C 1
ATOM 713 O O . ALA A 1 95 ? 1.812 -5.359 22.447 1.00 88.19 95 ALA A O 1
ATOM 714 N N . VAL A 1 96 ? 2.608 -4.604 20.485 1.00 88.25 96 VAL A N 1
ATOM 715 C CA . VAL A 1 96 ? 3.685 -5.594 20.411 1.00 88.25 96 VAL A CA 1
ATOM 716 C C . VAL A 1 96 ? 4.930 -5.044 21.099 1.00 88.25 96 VAL A C 1
ATOM 718 O O . VAL A 1 96 ? 5.249 -3.862 20.968 1.00 88.25 96 VAL A O 1
ATOM 721 N N . ALA A 1 97 ? 5.637 -5.901 21.839 1.00 84.50 97 ALA A N 1
ATOM 722 C CA . ALA A 1 97 ? 6.897 -5.533 22.471 1.00 84.50 97 ALA A CA 1
ATOM 723 C C . ALA A 1 97 ? 7.932 -5.079 21.420 1.00 84.50 97 ALA A C 1
ATOM 725 O O . ALA A 1 97 ? 7.977 -5.642 20.321 1.00 84.50 97 ALA A O 1
ATOM 726 N N . PRO A 1 98 ? 8.782 -4.087 21.738 1.00 81.12 98 PRO A N 1
ATOM 727 C CA . PRO A 1 98 ? 9.822 -3.646 20.820 1.00 81.12 98 PRO A CA 1
ATOM 728 C C . PRO A 1 98 ? 10.807 -4.790 20.516 1.00 81.12 98 PRO A C 1
ATOM 730 O O . PRO A 1 98 ? 11.075 -5.624 21.389 1.00 81.12 98 PRO A O 1
ATOM 733 N N . PRO A 1 99 ? 11.367 -4.844 19.294 1.00 83.06 99 PRO A N 1
ATOM 734 C CA . PRO A 1 99 ? 12.378 -5.836 18.955 1.00 83.06 99 PRO A CA 1
ATOM 735 C C . PRO A 1 99 ? 13.636 -5.676 19.812 1.00 83.06 99 PRO A C 1
ATOM 737 O O . PRO A 1 99 ? 13.962 -4.584 20.274 1.00 83.06 99 PRO A O 1
ATOM 740 N N . ARG A 1 100 ? 14.375 -6.782 19.980 1.00 84.94 100 ARG A N 1
ATOM 741 C CA . ARG A 1 100 ? 15.665 -6.788 20.695 1.00 84.94 100 ARG A CA 1
ATOM 742 C C . ARG A 1 100 ? 16.695 -5.871 20.039 1.00 84.94 100 ARG A C 1
ATOM 744 O O . ARG A 1 100 ? 17.445 -5.209 20.745 1.00 84.94 100 ARG A O 1
ATOM 751 N N . ASP A 1 101 ? 16.727 -5.860 18.710 1.00 87.31 101 ASP A N 1
ATOM 752 C CA . ASP A 1 101 ? 17.496 -4.899 17.927 1.00 87.31 101 ASP A CA 1
ATOM 753 C C . ASP A 1 101 ? 16.577 -3.731 17.526 1.00 87.31 101 ASP A C 1
ATOM 755 O O . ASP A 1 101 ? 15.644 -3.941 16.745 1.00 87.31 101 ASP A O 1
ATOM 759 N N . PRO A 1 102 ? 16.823 -2.503 18.019 1.00 83.44 102 PRO A N 1
ATOM 760 C CA . PRO A 1 102 ? 16.026 -1.331 17.668 1.00 83.44 102 PRO A CA 1
ATOM 761 C C . PRO A 1 102 ? 16.030 -0.991 16.172 1.00 83.44 102 PRO A C 1
ATOM 763 O O . PRO A 1 102 ? 15.108 -0.313 15.705 1.00 83.44 102 PRO A O 1
ATOM 766 N N . GLN A 1 103 ? 17.054 -1.419 15.424 1.00 84.19 103 GLN A N 1
ATOM 767 C CA . GLN A 1 103 ? 17.204 -1.138 13.995 1.00 84.19 103 GLN A CA 1
ATOM 768 C C . GLN A 1 103 ? 16.522 -2.183 13.107 1.00 84.19 103 GLN A C 1
ATOM 770 O O . GLN A 1 103 ? 16.095 -1.844 11.999 1.00 84.19 103 GLN A O 1
ATOM 775 N N . ALA A 1 104 ? 16.325 -3.403 13.605 1.00 84.38 104 ALA A N 1
ATOM 776 C CA . ALA A 1 104 ? 15.626 -4.451 12.877 1.00 84.38 104 ALA A CA 1
ATOM 777 C C . ALA A 1 104 ? 14.152 -4.087 12.625 1.00 84.38 104 ALA A C 1
ATOM 779 O O . ALA A 1 104 ? 13.470 -3.495 13.469 1.00 84.38 104 ALA A O 1
ATOM 780 N N . ILE A 1 105 ? 13.648 -4.469 11.451 1.00 86.69 105 ILE A N 1
ATOM 781 C CA . ILE A 1 105 ? 12.214 -4.487 11.152 1.00 86.69 105 ILE A CA 1
ATOM 782 C C . ILE A 1 105 ? 11.726 -5.907 11.473 1.00 86.69 105 ILE A C 1
ATOM 784 O O . ILE A 1 105 ? 12.178 -6.848 10.819 1.00 86.69 105 ILE A O 1
ATOM 788 N N . PRO A 1 106 ? 10.844 -6.099 12.473 1.00 87.12 106 PRO A N 1
ATOM 789 C CA . PRO A 1 106 ? 10.328 -7.423 12.797 1.00 87.12 106 PRO A CA 1
ATOM 790 C C . PRO A 1 106 ? 9.557 -8.032 11.618 1.00 87.12 106 PRO A C 1
ATOM 792 O O . PRO A 1 106 ? 8.966 -7.283 10.832 1.00 87.12 106 PRO A O 1
ATOM 795 N N . PRO A 1 107 ? 9.479 -9.372 11.524 1.00 87.75 107 PRO A N 1
ATOM 796 C CA . PRO A 1 107 ? 8.603 -10.033 10.564 1.00 87.75 107 PRO A CA 1
ATOM 797 C C . PRO A 1 107 ? 7.148 -9.544 10.694 1.00 87.75 107 PRO A C 1
ATOM 799 O O . PRO A 1 107 ? 6.721 -9.251 11.815 1.00 87.75 107 PRO A O 1
ATOM 802 N N . PRO A 1 108 ? 6.348 -9.524 9.609 1.00 87.19 108 PRO A N 1
ATOM 803 C CA . PRO A 1 108 ? 4.966 -9.030 9.631 1.00 87.19 108 PRO A CA 1
ATOM 804 C C . PRO A 1 108 ? 4.091 -9.614 10.747 1.00 87.19 108 PRO A C 1
ATOM 806 O O . PRO A 1 108 ? 3.358 -8.878 11.408 1.00 87.19 108 PRO A O 1
ATOM 809 N N . ALA A 1 109 ? 4.228 -10.912 11.034 1.00 86.62 109 ALA A N 1
ATOM 810 C CA . ALA A 1 109 ? 3.493 -11.598 12.101 1.00 86.62 109 ALA A CA 1
ATOM 811 C C . ALA A 1 109 ? 3.789 -11.068 13.521 1.00 86.62 109 ALA A C 1
ATOM 813 O O . ALA A 1 109 ? 3.012 -11.306 14.441 1.00 86.62 109 ALA A O 1
ATOM 814 N N . GLN A 1 110 ? 4.904 -10.355 13.704 1.00 88.81 110 GLN A N 1
ATOM 815 C CA . GLN A 1 110 ? 5.338 -9.751 14.967 1.00 88.81 110 GLN A CA 1
ATOM 816 C C . GLN A 1 110 ? 5.184 -8.223 14.966 1.00 88.81 110 GLN A C 1
ATOM 818 O O . GLN A 1 110 ? 5.713 -7.545 15.842 1.00 88.81 110 GLN A O 1
ATOM 823 N N . ARG A 1 111 ? 4.495 -7.646 13.979 1.00 91.62 111 ARG A N 1
ATOM 824 C CA . ARG A 1 111 ? 4.199 -6.211 13.935 1.00 91.62 111 ARG A CA 1
ATOM 825 C C . ARG A 1 111 ? 2.734 -5.986 14.282 1.00 91.62 111 ARG A C 1
ATOM 827 O O . ARG A 1 111 ? 1.866 -6.802 13.977 1.00 91.62 111 ARG A O 1
ATOM 834 N N . HIS A 1 112 ? 2.450 -4.853 14.914 1.00 95.06 112 HIS A N 1
ATOM 835 C CA . HIS A 1 112 ? 1.070 -4.450 15.151 1.00 95.06 112 HIS A CA 1
ATOM 836 C C . HIS A 1 112 ? 0.341 -4.218 13.808 1.00 95.06 112 HIS A C 1
ATOM 838 O O . HIS A 1 112 ? 0.961 -3.676 12.890 1.00 95.06 112 HIS A O 1
ATOM 844 N N . PRO A 1 113 ? -0.961 -4.539 13.670 1.00 95.81 113 PRO A N 1
ATOM 845 C CA . PRO A 1 113 ? -1.730 -4.305 12.441 1.00 95.81 113 PRO A CA 1
ATOM 846 C C . PRO A 1 113 ? -1.634 -2.886 11.868 1.00 95.81 113 PRO A C 1
ATOM 848 O O . PRO A 1 113 ? -1.422 -2.739 10.672 1.00 95.81 113 PRO A O 1
ATOM 851 N N . GLN A 1 114 ? -1.673 -1.852 12.718 1.00 96.88 114 GLN A N 1
ATOM 852 C CA . GLN A 1 114 ? -1.439 -0.451 12.308 1.00 96.88 114 GLN A CA 1
ATOM 853 C C . GLN A 1 114 ? -0.076 -0.228 11.620 1.00 96.88 114 GLN A C 1
ATOM 855 O O . GLN A 1 114 ? 0.047 0.659 10.784 1.00 96.88 114 GLN A O 1
ATOM 860 N N . CYS A 1 115 ? 0.940 -1.026 11.965 1.00 95.50 115 CYS A N 1
ATOM 861 C CA . CYS A 1 115 ? 2.284 -0.939 11.394 1.00 95.50 115 CYS A CA 1
ATOM 862 C C . CYS A 1 115 ? 2.488 -1.861 10.191 1.00 95.50 115 CYS A C 1
ATOM 864 O O . CYS A 1 115 ? 3.401 -1.622 9.410 1.00 95.50 115 CYS A O 1
ATOM 866 N N . ASN A 1 116 ? 1.687 -2.919 10.044 1.00 94.75 116 ASN A N 1
ATOM 867 C CA . ASN A 1 116 ? 1.656 -3.712 8.813 1.00 94.75 116 ASN A CA 1
ATOM 868 C C . ASN A 1 116 ? 0.910 -2.967 7.709 1.00 94.75 116 ASN A C 1
ATOM 870 O O . ASN A 1 116 ? 1.377 -2.954 6.578 1.00 94.75 116 ASN A O 1
ATOM 874 N N . PHE A 1 117 ? -0.204 -2.322 8.070 1.00 97.31 117 PHE A N 1
ATOM 875 C CA . PHE A 1 117 ? -1.119 -1.689 7.129 1.00 97.31 117 PHE A CA 1
ATOM 876 C C . PHE A 1 117 ? -1.354 -0.196 7.427 1.00 97.31 117 PHE A C 1
ATOM 878 O O . PHE A 1 117 ? -2.472 0.198 7.785 1.00 97.31 117 PHE A O 1
ATOM 885 N N . PRO A 1 118 ? -0.311 0.658 7.338 1.00 97.62 118 PRO A N 1
ATOM 886 C CA . PRO A 1 118 ? -0.436 2.087 7.608 1.00 97.62 118 PRO A CA 1
ATOM 887 C C . PRO A 1 118 ? -1.347 2.821 6.613 1.00 97.62 118 PRO A C 1
ATOM 889 O O . PRO A 1 118 ? -2.005 3.783 7.015 1.00 97.62 118 PRO A O 1
ATOM 892 N N . ALA A 1 119 ? -1.429 2.393 5.348 1.00 98.19 119 ALA A N 1
ATOM 893 C CA . ALA A 1 119 ? -2.317 3.003 4.360 1.00 98.19 119 ALA A CA 1
ATOM 894 C C . ALA A 1 119 ? -3.780 2.635 4.637 1.00 98.19 119 ALA A C 1
ATOM 896 O O . ALA A 1 119 ? -4.625 3.534 4.691 1.00 98.19 119 ALA A O 1
ATOM 897 N N . ARG A 1 120 ? -4.072 1.356 4.926 1.00 97.94 120 ARG A N 1
ATOM 898 C CA . ARG A 1 120 ? -5.416 0.915 5.352 1.00 97.94 120 ARG A CA 1
ATOM 899 C C . ARG A 1 120 ? -5.850 1.619 6.632 1.00 97.94 120 ARG A C 1
ATOM 901 O O . ARG A 1 120 ? -6.963 2.137 6.701 1.00 97.94 120 ARG A O 1
ATOM 908 N N . PHE A 1 121 ? -4.965 1.701 7.630 1.00 98.31 121 PHE A N 1
ATOM 909 C CA . PHE A 1 121 ? -5.244 2.411 8.878 1.00 98.31 121 PHE A CA 1
ATOM 910 C C . PHE A 1 121 ? -5.548 3.894 8.637 1.00 98.31 121 PHE A C 1
ATOM 912 O O . PHE A 1 121 ? -6.542 4.408 9.151 1.00 98.31 121 PHE A O 1
ATOM 919 N N . ALA A 1 122 ? -4.717 4.586 7.851 1.00 98.06 122 ALA A N 1
ATOM 920 C CA . ALA A 1 122 ? -4.914 6.000 7.551 1.00 98.06 122 ALA A CA 1
ATOM 921 C C . ALA A 1 122 ? -6.230 6.248 6.801 1.00 98.06 122 ALA A C 1
ATOM 923 O O . ALA A 1 122 ? -6.951 7.190 7.136 1.00 98.06 122 ALA A O 1
ATOM 924 N N . TRP A 1 123 ? -6.560 5.393 5.830 1.00 98.44 123 TRP A N 1
ATOM 925 C CA . TRP A 1 123 ? -7.802 5.475 5.068 1.00 98.44 123 TRP A CA 1
ATOM 926 C C . TRP A 1 123 ? -9.032 5.244 5.953 1.00 98.44 123 TRP A C 1
ATOM 928 O O . TRP A 1 123 ? -9.919 6.098 5.991 1.00 98.44 123 TRP A O 1
ATOM 938 N N . LEU A 1 124 ? -9.054 4.163 6.740 1.00 98.56 124 LEU A N 1
ATOM 939 C CA . LEU A 1 124 ? -10.160 3.872 7.658 1.00 98.56 124 LEU A CA 1
ATOM 940 C C . LEU A 1 124 ? -10.336 4.984 8.697 1.00 98.56 124 LEU A C 1
ATOM 942 O O . LEU A 1 124 ? -11.458 5.414 8.951 1.00 98.56 124 LEU A O 1
ATOM 946 N N . ASN A 1 125 ? -9.240 5.507 9.253 1.00 98.25 125 ASN A N 1
ATOM 947 C CA . ASN A 1 125 ? -9.302 6.621 10.195 1.00 98.25 125 ASN A CA 1
ATOM 948 C C . ASN A 1 125 ? -9.879 7.890 9.547 1.00 98.25 125 ASN A C 1
ATOM 950 O O . ASN A 1 125 ? -10.654 8.601 10.182 1.00 98.25 125 ASN A O 1
ATOM 954 N N . ALA A 1 126 ? -9.527 8.175 8.290 1.00 97.75 126 ALA A N 1
ATOM 955 C CA . ALA A 1 126 ? -10.070 9.317 7.560 1.00 97.75 126 ALA A CA 1
ATOM 956 C C . ALA A 1 126 ? -11.576 9.174 7.279 1.00 97.75 126 ALA A C 1
ATOM 958 O O . ALA A 1 126 ? -12.289 10.174 7.290 1.00 97.75 126 ALA A O 1
ATOM 959 N N . ARG A 1 127 ? -12.067 7.947 7.050 1.00 98.19 127 ARG A N 1
ATOM 960 C CA . ARG A 1 127 ? -13.491 7.673 6.789 1.00 98.19 127 ARG A CA 1
ATOM 961 C C . ARG A 1 127 ? -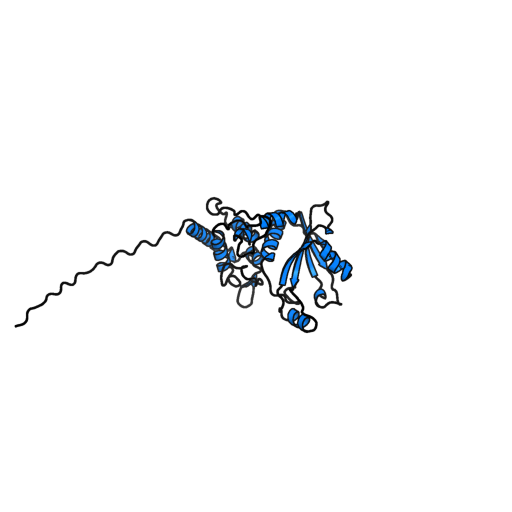14.341 7.584 8.058 1.00 98.19 127 ARG A C 1
ATOM 963 O O . ARG A 1 127 ? -15.494 7.998 8.039 1.00 98.19 127 ARG A O 1
ATOM 970 N N . LEU A 1 128 ? -13.789 7.050 9.149 1.00 98.19 128 LEU A N 1
ATOM 971 C CA . LEU A 1 128 ? -14.548 6.703 10.359 1.00 98.19 128 LEU A CA 1
ATOM 972 C C . LEU A 1 128 ? -14.267 7.612 11.562 1.00 98.19 128 LEU A C 1
ATOM 974 O O . LEU A 1 128 ? -15.010 7.550 12.544 1.00 98.19 128 LEU A O 1
ATOM 978 N N . GLY A 1 129 ? -13.211 8.432 11.512 1.00 97.25 129 GLY A N 1
ATOM 979 C CA . GLY A 1 129 ? -12.822 9.348 12.585 1.00 97.25 129 GLY A CA 1
ATOM 980 C C . GLY A 1 129 ? -12.556 8.618 13.901 1.00 97.25 129 GLY A C 1
ATOM 981 O O . GLY A 1 129 ? -13.369 8.689 14.823 1.00 97.25 129 GLY A O 1
ATOM 982 N N . PHE A 1 130 ? -11.449 7.874 13.994 1.00 97.69 130 PHE A N 1
ATOM 983 C CA . PHE A 1 130 ? -11.158 7.112 15.205 1.00 97.69 130 PHE A CA 1
ATOM 984 C C . PHE A 1 130 ? -10.893 8.040 16.397 1.00 97.69 130 PHE A C 1
ATOM 986 O O . PHE A 1 130 ? -10.051 8.931 16.326 1.00 97.69 130 PHE A O 1
ATOM 993 N N . ASP A 1 131 ? -11.567 7.779 17.517 1.00 96.94 131 ASP A N 1
ATOM 994 C CA . ASP A 1 131 ? -11.244 8.342 18.825 1.00 96.94 131 ASP A CA 1
ATOM 995 C C . ASP A 1 131 ? -9.857 7.859 19.312 1.00 96.94 131 ASP A C 1
ATOM 997 O O . ASP A 1 131 ? -9.702 6.666 19.610 1.00 96.94 131 ASP A O 1
ATOM 1001 N N . PRO A 1 132 ? -8.856 8.755 19.443 1.00 94.56 132 PRO A N 1
ATOM 1002 C CA . PRO A 1 132 ? -7.507 8.395 19.879 1.00 94.56 132 PRO A CA 1
ATOM 1003 C C . PRO A 1 132 ? -7.432 7.854 21.310 1.00 94.56 132 PRO A C 1
ATOM 1005 O O . PRO A 1 132 ? -6.472 7.161 21.638 1.00 94.56 132 PRO A O 1
ATOM 1008 N N . ALA A 1 133 ? -8.415 8.159 22.167 1.00 94.44 133 ALA A N 1
ATOM 1009 C CA . ALA A 1 133 ? -8.462 7.640 23.532 1.00 94.44 133 ALA A CA 1
ATOM 1010 C C . ALA A 1 133 ? -8.901 6.169 23.574 1.00 94.44 133 ALA A C 1
ATOM 1012 O O . ALA A 1 133 ? -8.548 5.443 24.501 1.00 94.44 133 ALA A O 1
ATOM 1013 N N . ARG A 1 134 ? -9.664 5.725 22.568 1.00 95.25 134 ARG A N 1
ATOM 1014 C CA . ARG A 1 134 ? -10.192 4.354 22.470 1.00 95.25 134 ARG A CA 1
ATOM 1015 C C . ARG A 1 134 ? -9.402 3.478 21.507 1.00 95.25 134 ARG A C 1
ATOM 1017 O O . ARG A 1 134 ? -9.407 2.263 21.659 1.00 95.25 134 ARG A O 1
ATOM 1024 N N . LEU A 1 135 ? -8.754 4.082 20.515 1.00 95.69 135 LEU A N 1
ATOM 1025 C CA . LEU A 1 135 ? -7.857 3.416 19.578 1.00 95.69 135 LEU A CA 1
ATOM 1026 C C . LEU A 1 135 ? -6.571 4.246 19.437 1.00 95.69 135 LEU A C 1
ATOM 1028 O O . LEU A 1 135 ? -6.434 5.029 18.490 1.00 95.69 135 LEU A O 1
ATOM 1032 N N . PRO A 1 136 ? -5.630 4.117 20.389 1.00 94.19 136 PRO A N 1
ATOM 1033 C CA . PRO A 1 136 ? -4.386 4.866 20.343 1.00 94.19 136 PRO A CA 1
ATOM 1034 C C . PRO A 1 136 ? -3.534 4.446 19.142 1.00 94.19 136 PRO A C 1
ATOM 1036 O O . PRO A 1 136 ? -3.491 3.273 18.743 1.00 94.19 136 PRO A O 1
ATOM 1039 N N . ARG A 1 137 ? -2.825 5.425 18.572 1.00 94.44 137 ARG A N 1
ATOM 1040 C CA . ARG A 1 137 ? -1.837 5.175 17.520 1.00 94.44 137 ARG A CA 1
ATOM 1041 C C . ARG A 1 137 ? -0.664 4.390 18.085 1.00 94.44 137 ARG A C 1
ATOM 1043 O O . ARG A 1 137 ? -0.088 4.777 19.100 1.00 94.44 137 ARG A O 1
ATOM 1050 N N . GLN A 1 138 ? -0.296 3.321 17.396 1.00 94.56 138 GLN A N 1
ATOM 1051 C CA . GLN A 1 138 ? 0.865 2.521 17.753 1.00 94.56 138 GLN A CA 1
ATOM 1052 C C . GLN A 1 138 ? 2.139 3.129 17.155 1.00 94.56 138 GLN A C 1
ATOM 1054 O O . GLN A 1 138 ? 2.113 3.593 16.013 1.00 94.56 138 GLN A O 1
ATOM 1059 N N . PRO A 1 139 ? 3.261 3.132 17.893 1.00 91.75 139 PRO A N 1
ATOM 1060 C CA . PRO A 1 139 ? 4.542 3.533 17.335 1.00 91.75 139 PRO A CA 1
ATOM 1061 C C . PRO A 1 139 ? 5.001 2.491 16.307 1.00 91.75 139 PRO A C 1
ATOM 1063 O O . PRO A 1 139 ? 5.100 1.303 16.619 1.00 91.75 139 PRO A O 1
ATOM 1066 N N . CYS A 1 140 ? 5.325 2.938 15.093 1.00 93.56 140 CYS A N 1
ATOM 1067 C CA . CYS A 1 140 ? 5.753 2.070 13.997 1.00 93.56 140 CYS A CA 1
ATOM 1068 C C . CYS A 1 140 ? 7.182 2.411 13.543 1.00 93.56 140 CYS A C 1
ATOM 1070 O O . CYS A 1 140 ? 7.397 2.718 12.372 1.00 93.56 140 CYS A O 1
ATOM 1072 N N . PRO A 1 141 ? 8.195 2.305 14.428 1.00 92.38 141 PRO A N 1
ATOM 1073 C CA . PRO A 1 141 ? 9.537 2.826 14.164 1.00 92.38 141 PRO A CA 1
ATOM 1074 C C . PRO A 1 141 ? 10.209 2.193 12.939 1.00 92.38 141 PRO A C 1
ATOM 1076 O O . PRO A 1 141 ? 10.996 2.850 12.266 1.00 92.38 141 PRO A O 1
ATOM 1079 N N . GLY A 1 142 ? 9.899 0.930 12.624 1.00 91.81 142 GLY A N 1
ATOM 1080 C CA . GLY A 1 142 ? 10.390 0.278 11.407 1.00 91.81 142 GLY A CA 1
ATOM 1081 C C . GLY A 1 142 ? 9.840 0.918 10.129 1.00 91.81 142 GLY A C 1
ATOM 1082 O O . GLY A 1 142 ? 10.612 1.211 9.219 1.00 91.81 142 GLY A O 1
ATOM 1083 N N . TYR A 1 143 ? 8.531 1.182 10.095 1.00 94.25 143 TYR A N 1
ATOM 1084 C CA . TYR A 1 143 ? 7.879 1.880 8.986 1.00 94.25 143 TYR A CA 1
ATOM 1085 C C . TYR A 1 143 ? 8.367 3.327 8.884 1.00 94.25 143 TYR A C 1
ATOM 1087 O O . TYR A 1 143 ? 8.743 3.767 7.801 1.00 94.25 143 TYR A O 1
ATOM 1095 N N . ASP A 1 144 ? 8.443 4.041 10.009 1.00 94.25 144 ASP A N 1
ATOM 1096 C CA . ASP A 1 144 ? 8.872 5.441 10.033 1.00 94.25 144 ASP A CA 1
ATOM 1097 C C . ASP A 1 144 ? 10.304 5.586 9.506 1.00 94.25 144 ASP A C 1
ATOM 1099 O O . ASP A 1 144 ? 10.566 6.422 8.643 1.00 94.25 144 ASP A O 1
ATOM 1103 N N . ARG A 1 145 ? 11.236 4.729 9.952 1.00 93.06 145 ARG A N 1
ATOM 1104 C CA . ARG A 1 145 ? 12.610 4.711 9.426 1.00 93.06 145 ARG A CA 1
ATOM 1105 C C . ARG A 1 145 ? 12.654 4.402 7.937 1.00 93.06 145 ARG A C 1
ATOM 1107 O O . ARG A 1 145 ? 13.372 5.085 7.215 1.00 93.06 145 ARG A O 1
ATOM 1114 N N . TRP A 1 146 ? 11.916 3.385 7.490 1.00 92.94 146 TRP A N 1
ATOM 1115 C CA . TRP A 1 146 ? 11.861 3.016 6.076 1.00 92.94 146 TRP A CA 1
ATOM 1116 C C . TRP A 1 146 ? 11.354 4.189 5.232 1.00 92.94 146 TRP A C 1
ATOM 1118 O O . TRP A 1 146 ? 12.044 4.628 4.317 1.00 92.94 146 TRP A O 1
ATOM 1128 N N . ARG A 1 147 ? 10.224 4.789 5.613 1.00 94.50 147 ARG A N 1
ATOM 1129 C CA . ARG A 1 147 ? 9.642 5.957 4.943 1.00 94.50 147 ARG A CA 1
ATOM 1130 C C . ARG A 1 147 ? 10.600 7.149 4.927 1.00 94.50 147 ARG A C 1
ATOM 1132 O O . ARG A 1 147 ? 10.750 7.802 3.896 1.00 94.50 147 ARG A O 1
ATOM 1139 N N . HIS A 1 148 ? 11.268 7.430 6.046 1.00 92.25 148 HIS A N 1
ATOM 1140 C CA . HIS A 1 148 ? 12.258 8.503 6.124 1.00 92.25 148 HIS A CA 1
ATOM 1141 C C . HIS A 1 148 ? 13.479 8.246 5.237 1.00 92.25 148 HIS A C 1
ATOM 1143 O O . HIS A 1 148 ? 13.960 9.182 4.604 1.00 92.25 148 HIS A O 1
ATOM 1149 N N . ALA A 1 149 ? 13.958 7.001 5.160 1.00 90.38 149 ALA A N 1
ATOM 1150 C CA . ALA A 1 149 ? 15.078 6.627 4.300 1.00 90.38 149 ALA A CA 1
ATOM 1151 C C . ALA A 1 149 ? 14.748 6.801 2.810 1.00 90.38 149 ALA A C 1
ATOM 1153 O O . ALA A 1 149 ? 15.618 7.200 2.036 1.00 90.38 149 ALA A O 1
ATOM 1154 N N . LEU A 1 150 ? 13.492 6.555 2.416 1.00 91.56 150 LEU A N 1
ATOM 1155 C CA . LEU A 1 150 ? 13.033 6.846 1.058 1.00 91.56 150 LEU A CA 1
ATOM 1156 C C . LEU A 1 150 ? 13.066 8.342 0.761 1.00 91.56 150 LEU A C 1
ATOM 1158 O O . LEU A 1 150 ? 13.474 8.722 -0.333 1.00 91.56 150 LEU A O 1
ATOM 1162 N N . GLY A 1 151 ? 12.663 9.186 1.717 1.00 91.06 151 GLY A N 1
ATOM 1163 C CA . GLY A 1 151 ? 12.707 10.644 1.565 1.00 91.06 151 GLY A CA 1
ATOM 1164 C C . GLY A 1 151 ? 11.911 11.145 0.354 1.00 91.06 151 GLY A C 1
ATOM 1165 O O . GLY A 1 151 ? 12.319 12.109 -0.296 1.00 91.06 151 GLY A O 1
ATOM 1166 N N . ALA A 1 152 ? 10.817 10.454 0.018 1.00 93.12 152 ALA A N 1
ATOM 1167 C CA . ALA A 1 152 ? 10.066 10.677 -1.209 1.00 93.12 152 ALA A CA 1
ATOM 1168 C C . ALA A 1 152 ? 9.383 12.054 -1.208 1.00 93.12 152 ALA A C 1
ATOM 1170 O O . ALA A 1 152 ? 8.609 12.392 -0.316 1.00 93.12 152 ALA A O 1
ATOM 1171 N N . THR A 1 153 ? 9.648 12.837 -2.250 1.00 93.38 153 THR A N 1
ATOM 1172 C CA . THR A 1 153 ? 9.043 14.160 -2.502 1.00 93.38 153 THR A CA 1
ATOM 1173 C C . THR A 1 153 ? 8.299 14.226 -3.837 1.00 93.38 153 THR A C 1
ATOM 1175 O O . THR A 1 153 ? 7.657 15.226 -4.155 1.00 93.38 153 THR A O 1
ATOM 1178 N N . GLY A 1 154 ? 8.395 13.161 -4.630 1.00 94.06 154 GLY A N 1
ATOM 1179 C CA . GLY A 1 154 ? 7.675 12.962 -5.875 1.00 94.06 154 GLY A CA 1
ATOM 1180 C C . GLY A 1 154 ? 7.725 11.494 -6.281 1.00 94.06 154 GLY A C 1
ATOM 1181 O O . GLY A 1 154 ? 8.443 10.698 -5.675 1.00 94.06 154 GLY A O 1
ATOM 1182 N N . ALA A 1 155 ? 6.959 11.149 -7.308 1.00 95.12 155 ALA A N 1
ATOM 1183 C CA . ALA A 1 155 ? 7.011 9.840 -7.936 1.00 95.12 155 ALA A CA 1
ATOM 1184 C C . ALA A 1 155 ? 7.069 10.004 -9.456 1.00 95.12 155 ALA A C 1
ATOM 1186 O O . ALA A 1 155 ? 6.411 10.878 -10.027 1.00 95.12 155 ALA A O 1
ATOM 1187 N N . THR A 1 156 ? 7.851 9.153 -10.103 1.00 94.31 156 THR A N 1
ATOM 1188 C CA . THR A 1 156 ? 8.011 9.096 -11.552 1.00 94.31 156 THR A CA 1
ATOM 1189 C C . THR A 1 156 ? 7.704 7.676 -12.010 1.00 94.31 156 THR A C 1
ATOM 1191 O O . THR A 1 156 ? 8.278 6.724 -11.489 1.00 94.31 156 THR A O 1
ATOM 1194 N N . LEU A 1 157 ? 6.792 7.529 -12.966 1.00 93.81 157 LEU A N 1
ATOM 1195 C CA . LEU A 1 157 ? 6.562 6.269 -13.660 1.00 93.81 157 LEU A CA 1
ATOM 1196 C C . LEU A 1 157 ? 7.702 6.048 -14.648 1.00 93.81 157 LEU A C 1
ATOM 1198 O O . LEU A 1 157 ? 7.980 6.926 -15.464 1.00 93.81 157 LEU A O 1
ATOM 1202 N N . VAL A 1 158 ? 8.363 4.901 -14.555 1.00 90.38 158 VAL A N 1
ATOM 1203 C CA . VAL A 1 158 ? 9.466 4.524 -15.433 1.00 90.38 158 VAL A CA 1
ATOM 1204 C C . VAL A 1 158 ? 9.073 3.276 -16.205 1.00 90.38 158 VAL A C 1
ATOM 1206 O O . VAL A 1 158 ? 8.640 2.288 -15.613 1.00 90.38 158 VAL A O 1
ATOM 1209 N N . PHE A 1 159 ? 9.233 3.328 -17.522 1.00 88.75 159 PHE A N 1
ATOM 1210 C CA . PHE A 1 159 ? 9.045 2.194 -18.413 1.00 88.75 159 PHE A CA 1
ATOM 1211 C C . PHE A 1 159 ? 10.363 1.871 -19.114 1.00 88.75 159 PHE A C 1
ATOM 1213 O O . PHE A 1 159 ? 10.931 2.724 -19.796 1.00 88.75 159 PHE A O 1
ATOM 1220 N N . ALA A 1 160 ? 10.846 0.646 -18.934 1.00 85.50 160 ALA A N 1
ATOM 1221 C CA . ALA A 1 160 ? 11.955 0.092 -19.695 1.00 85.50 160 ALA A CA 1
ATOM 1222 C C . ALA A 1 160 ? 11.400 -0.627 -20.934 1.00 85.50 160 ALA A C 1
ATOM 1224 O O . ALA A 1 160 ? 10.512 -1.473 -20.805 1.00 85.50 160 ALA A O 1
ATOM 1225 N N . ASP A 1 161 ? 11.917 -0.300 -22.118 1.00 82.44 161 ASP A N 1
ATOM 1226 C CA . ASP A 1 161 ? 11.455 -0.819 -23.419 1.00 82.44 161 ASP A CA 1
ATOM 1227 C C . ASP A 1 161 ? 11.587 -2.347 -23.580 1.00 82.44 161 ASP A C 1
ATOM 1229 O O . ASP A 1 161 ? 12.156 -3.021 -22.742 1.00 82.44 161 ASP A O 1
ATOM 1233 N N . ALA A 1 162 ? 11.034 -2.962 -24.622 1.00 76.81 162 ALA A N 1
ATOM 1234 C CA . ALA A 1 162 ? 11.120 -4.417 -24.784 1.00 76.81 162 ALA A CA 1
ATOM 1235 C C . ALA A 1 162 ? 12.555 -4.902 -25.076 1.00 76.81 162 ALA A C 1
ATOM 1237 O O . ALA A 1 162 ? 13.187 -4.440 -26.024 1.00 76.81 162 ALA A O 1
ATOM 1238 N N . TYR A 1 163 ? 13.028 -5.923 -24.350 1.00 69.12 163 TYR A N 1
ATOM 1239 C CA . TYR A 1 163 ? 14.312 -6.577 -24.622 1.00 69.12 163 TYR A CA 1
ATOM 1240 C C . TYR A 1 163 ? 14.124 -8.007 -25.128 1.00 69.12 163 TYR A C 1
ATOM 1242 O O . TYR A 1 163 ? 13.920 -8.951 -24.368 1.00 69.12 163 TYR A O 1
ATOM 1250 N N . LEU A 1 164 ? 14.217 -8.167 -26.450 1.00 69.50 164 LEU A N 1
ATOM 1251 C CA . LEU A 1 164 ? 13.906 -9.415 -27.161 1.00 69.50 164 LEU A CA 1
ATOM 1252 C C . LEU A 1 164 ? 14.874 -10.571 -26.862 1.00 69.50 164 LEU A C 1
ATOM 1254 O O . LEU A 1 164 ? 14.543 -11.728 -27.111 1.00 69.50 164 LEU A O 1
ATOM 1258 N N . ASN A 1 165 ? 16.061 -10.280 -26.325 1.00 67.00 165 ASN A N 1
ATOM 1259 C CA . ASN A 1 165 ? 17.065 -11.303 -26.024 1.00 67.00 165 ASN A CA 1
ATOM 1260 C C . ASN A 1 165 ? 16.822 -12.005 -24.674 1.00 67.00 165 ASN A C 1
ATOM 1262 O O . ASN A 1 165 ? 17.565 -12.925 -24.332 1.00 67.00 165 ASN A O 1
ATOM 1266 N N . SER A 1 166 ? 15.804 -11.593 -23.908 1.00 63.22 166 SER A N 1
ATOM 1267 C CA . SER A 1 166 ? 15.383 -12.253 -22.670 1.00 63.22 166 SER A CA 1
ATOM 1268 C C . SER A 1 166 ? 13.858 -12.394 -22.637 1.00 63.22 166 SER A C 1
ATOM 1270 O O . SER A 1 166 ? 13.163 -11.379 -22.627 1.00 63.22 166 SER A O 1
ATOM 1272 N N . PRO A 1 167 ? 13.306 -13.621 -22.555 1.00 62.81 167 PRO A N 1
ATOM 1273 C CA . PRO A 1 167 ? 11.861 -13.834 -22.433 1.00 62.81 167 PRO A CA 1
ATOM 1274 C C . PRO A 1 167 ? 11.227 -13.079 -21.255 1.00 62.81 167 PRO A C 1
ATOM 1276 O O . PRO A 1 167 ? 10.088 -12.638 -21.360 1.00 62.81 167 PRO A O 1
ATOM 1279 N N . ALA A 1 168 ? 11.983 -12.889 -20.168 1.00 59.88 168 ALA A N 1
ATOM 1280 C CA . ALA A 1 168 ? 11.559 -12.163 -18.970 1.00 59.88 168 ALA A CA 1
ATOM 1281 C C . ALA A 1 168 ? 11.339 -10.659 -19.205 1.00 59.88 168 ALA A C 1
ATOM 1283 O O . ALA A 1 168 ? 10.518 -10.039 -18.541 1.00 59.88 168 ALA A O 1
ATOM 1284 N N . SER A 1 169 ? 12.078 -10.081 -20.155 1.00 62.66 169 SER A N 1
ATOM 1285 C CA . SER A 1 169 ? 12.141 -8.637 -20.419 1.00 62.66 169 SER A CA 1
ATOM 1286 C C . SER A 1 169 ? 11.472 -8.261 -21.751 1.00 62.66 169 SER A C 1
ATOM 1288 O O . SER A 1 169 ? 11.481 -7.096 -22.157 1.00 62.66 169 SER A O 1
ATOM 1290 N N . MET A 1 170 ? 10.885 -9.242 -22.445 1.00 66.06 170 MET A N 1
ATOM 1291 C CA . MET A 1 170 ? 10.372 -9.112 -23.812 1.00 66.06 170 MET A CA 1
ATOM 1292 C C . MET A 1 170 ? 9.172 -8.160 -23.930 1.00 66.06 170 MET A C 1
ATOM 1294 O O . MET A 1 170 ? 8.959 -7.592 -24.996 1.00 66.06 170 MET A O 1
ATOM 1298 N N . TYR A 1 171 ? 8.408 -7.956 -22.854 1.00 70.12 171 TYR A N 1
ATOM 1299 C CA . TYR A 1 171 ? 7.222 -7.086 -22.846 1.00 70.12 171 TYR A CA 1
ATOM 1300 C C . TYR A 1 171 ? 7.478 -5.692 -22.263 1.00 70.12 171 TYR A C 1
ATOM 1302 O O . TYR A 1 171 ? 6.554 -4.893 -22.127 1.00 70.12 171 TYR A O 1
ATOM 1310 N N . GLY A 1 172 ? 8.735 -5.374 -21.960 1.00 75.50 172 GLY A N 1
ATOM 1311 C CA . GLY A 1 172 ? 9.064 -4.169 -21.218 1.00 75.50 172 GLY A CA 1
ATOM 1312 C C . GLY A 1 172 ? 8.888 -4.365 -19.713 1.00 75.50 172 GLY A C 1
ATOM 1313 O O . GLY A 1 172 ? 8.522 -5.441 -19.247 1.00 75.50 172 GLY A O 1
ATOM 1314 N N . HIS A 1 173 ? 9.211 -3.339 -18.932 1.00 83.50 173 HIS A N 1
ATOM 1315 C CA . HIS A 1 173 ? 9.000 -3.377 -17.488 1.00 83.50 173 HIS A CA 1
ATOM 1316 C C . HIS A 1 173 ? 8.606 -2.005 -16.959 1.00 83.50 173 HIS A C 1
ATOM 1318 O O . HIS A 1 173 ? 9.286 -1.015 -17.231 1.00 83.50 173 HIS A O 1
ATOM 1324 N N . THR A 1 174 ? 7.529 -1.958 -16.178 1.00 86.94 174 THR A N 1
ATOM 1325 C CA . THR A 1 174 ? 7.031 -0.725 -15.567 1.00 86.94 174 THR A CA 1
ATOM 1326 C C . THR A 1 174 ? 7.324 -0.727 -14.077 1.00 86.94 174 THR A C 1
ATOM 1328 O O . THR A 1 174 ? 7.035 -1.690 -13.373 1.00 86.94 174 THR A O 1
ATOM 1331 N N . PHE A 1 175 ? 7.871 0.372 -13.572 1.00 90.44 175 PHE A N 1
ATOM 1332 C CA . PHE A 1 175 ? 8.130 0.543 -12.149 1.00 90.44 175 PHE A CA 1
ATOM 1333 C C . PHE A 1 175 ? 8.030 2.016 -11.743 1.00 90.44 175 PHE A C 1
ATOM 1335 O O . PHE A 1 175 ? 7.991 2.917 -12.581 1.00 90.44 175 PHE A O 1
ATOM 1342 N N . LEU A 1 176 ? 7.960 2.282 -10.439 1.00 93.12 176 LEU A N 1
ATOM 1343 C CA . LEU A 1 176 ? 7.877 3.640 -9.904 1.00 93.12 176 LEU A CA 1
ATOM 1344 C C . LEU A 1 176 ? 9.214 4.045 -9.297 1.00 93.12 176 LEU A C 1
ATOM 1346 O O . LEU A 1 176 ? 9.728 3.359 -8.423 1.00 93.12 176 LEU A O 1
ATOM 1350 N N . ARG A 1 177 ? 9.755 5.197 -9.684 1.00 93.69 177 ARG A N 1
ATOM 1351 C CA . ARG A 1 177 ? 10.841 5.857 -8.955 1.00 93.69 177 ARG A CA 1
ATOM 1352 C C . ARG A 1 177 ? 10.252 6.832 -7.940 1.00 93.69 177 ARG A C 1
ATOM 1354 O O . ARG A 1 177 ? 9.483 7.718 -8.301 1.00 93.69 177 ARG A O 1
ATOM 1361 N N . LEU A 1 178 ? 10.627 6.684 -6.677 1.00 93.94 178 LEU A N 1
ATOM 1362 C CA . LEU A 1 178 ? 10.331 7.610 -5.591 1.00 93.94 178 LEU A CA 1
ATOM 1363 C C . LEU A 1 178 ? 11.449 8.649 -5.512 1.00 93.94 178 LEU A C 1
ATOM 1365 O O . LEU A 1 178 ? 12.548 8.361 -5.035 1.00 93.94 178 LEU A O 1
ATOM 1369 N N . ASP A 1 179 ? 11.159 9.848 -6.007 1.00 91.00 179 ASP A N 1
ATOM 1370 C CA . ASP A 1 179 ? 12.137 10.917 -6.166 1.00 91.00 179 ASP A CA 1
ATOM 1371 C C . ASP A 1 179 ? 12.472 11.553 -4.813 1.00 91.00 179 ASP A C 1
ATOM 1373 O O . ASP A 1 179 ? 11.603 12.108 -4.125 1.00 91.00 179 ASP A O 1
ATOM 1377 N N . GLN A 1 180 ? 13.756 11.565 -4.470 1.00 85.94 180 GLN A N 1
ATOM 1378 C CA . GLN A 1 180 ? 14.271 12.439 -3.417 1.00 85.94 180 GLN A CA 1
ATOM 1379 C C . GLN A 1 180 ? 14.320 13.884 -3.948 1.00 85.94 180 GLN A C 1
ATOM 1381 O O . GLN A 1 180 ? 14.464 14.089 -5.150 1.00 85.94 180 GLN A O 1
ATOM 1386 N N . GLY A 1 181 ? 14.118 14.886 -3.080 1.00 69.19 181 GLY A N 1
ATOM 1387 C CA . GLY A 1 181 ? 13.903 16.306 -3.440 1.00 69.19 181 GLY A CA 1
ATOM 1388 C C . GLY A 1 181 ? 14.787 16.881 -4.558 1.00 69.19 181 GLY A C 1
ATOM 1389 O O . GLY A 1 181 ? 15.864 16.377 -4.831 1.00 69.19 181 GLY A O 1
ATOM 1390 N N . ARG A 1 182 ? 14.361 18.008 -5.157 1.00 55.59 182 ARG A N 1
ATOM 1391 C CA . ARG A 1 182 ? 14.894 18.661 -6.388 1.00 55.59 182 ARG A CA 1
ATOM 1392 C C . ARG A 1 182 ? 16.425 18.802 -6.569 1.00 55.59 182 ARG A C 1
ATOM 1394 O O . ARG A 1 182 ? 16.837 19.198 -7.652 1.00 55.59 182 ARG A O 1
ATOM 1401 N N . GLN A 1 183 ? 17.244 18.552 -5.550 1.00 56.44 183 GLN A N 1
ATOM 1402 C CA . GLN A 1 183 ? 18.714 18.624 -5.580 1.00 56.44 183 GLN A CA 1
ATOM 1403 C C . GLN A 1 183 ? 19.391 17.235 -5.518 1.00 56.44 183 GLN A C 1
ATOM 1405 O O . GLN A 1 183 ? 20.613 17.145 -5.597 1.00 56.44 183 GLN A O 1
ATOM 1410 N N . GLY A 1 184 ? 18.625 16.155 -5.336 1.00 60.38 184 GLY A N 1
ATOM 1411 C CA . GLY A 1 184 ? 19.129 14.785 -5.307 1.00 60.38 184 GLY A CA 1
ATOM 1412 C C . GLY A 1 184 ? 19.330 14.233 -6.716 1.00 60.38 184 GLY A C 1
ATOM 1413 O O . GLY A 1 184 ? 18.503 14.446 -7.601 1.00 60.38 184 GLY A O 1
ATOM 1414 N N . SER A 1 185 ? 20.427 13.504 -6.930 1.00 73.81 185 SER A N 1
ATOM 1415 C CA . SER A 1 185 ? 20.612 12.729 -8.160 1.00 73.81 185 SER A CA 1
ATOM 1416 C C . SER A 1 185 ? 19.515 11.661 -8.263 1.00 73.81 185 SER A C 1
ATOM 1418 O O . SER A 1 185 ? 19.297 10.948 -7.277 1.00 73.81 185 SER A O 1
ATOM 1420 N N . PRO A 1 186 ? 18.869 11.473 -9.432 1.00 74.44 186 PRO A N 1
ATOM 1421 C CA . PRO A 1 186 ? 17.921 10.383 -9.643 1.00 74.44 186 PRO A CA 1
ATOM 1422 C C . PRO A 1 186 ? 18.478 9.018 -9.229 1.00 74.44 186 PRO A C 1
ATOM 1424 O O . PRO A 1 186 ? 17.749 8.196 -8.691 1.00 74.44 186 PRO A O 1
ATOM 1427 N N . LEU A 1 187 ? 19.787 8.796 -9.383 1.00 76.19 187 LEU A N 1
ATOM 1428 C CA . LEU A 1 187 ? 20.470 7.549 -9.014 1.00 76.19 187 LEU A CA 1
ATOM 1429 C C . LEU A 1 187 ? 20.436 7.235 -7.510 1.00 76.19 187 LEU A C 1
ATOM 1431 O O . LEU A 1 187 ? 20.558 6.073 -7.131 1.00 76.19 187 LEU A O 1
ATOM 1435 N N . LEU A 1 188 ? 20.260 8.251 -6.663 1.00 79.69 188 LEU A N 1
ATOM 1436 C CA . LEU A 1 188 ? 20.129 8.099 -5.210 1.00 79.69 188 LEU A CA 1
ATOM 1437 C C . LEU A 1 188 ? 18.676 7.866 -4.767 1.00 79.69 188 LEU A C 1
ATOM 1439 O O . LEU A 1 188 ? 18.427 7.603 -3.594 1.00 79.69 188 LEU A O 1
ATOM 1443 N N . SER A 1 189 ? 17.723 7.965 -5.698 1.00 88.31 189 SER A N 1
ATOM 1444 C CA . SER A 1 189 ? 16.313 7.671 -5.442 1.00 88.31 189 SER A CA 1
ATOM 1445 C C . SER A 1 189 ? 16.077 6.166 -5.297 1.00 88.31 189 SER A C 1
ATOM 1447 O O . SER A 1 189 ? 16.957 5.348 -5.572 1.00 88.31 189 SER A O 1
ATOM 1449 N N . TYR A 1 190 ? 14.869 5.789 -4.888 1.00 89.94 190 TYR A N 1
ATOM 1450 C CA . TYR A 1 190 ? 14.463 4.389 -4.772 1.00 89.94 190 TYR A CA 1
ATOM 1451 C C . TYR A 1 190 ? 13.456 4.029 -5.860 1.00 89.94 190 TYR A C 1
ATOM 1453 O O . TYR A 1 190 ? 12.620 4.846 -6.229 1.00 89.94 190 TYR A O 1
ATOM 1461 N N . ALA A 1 191 ? 13.520 2.803 -6.357 1.00 90.06 191 ALA A N 1
ATOM 1462 C CA . ALA A 1 191 ? 12.536 2.202 -7.236 1.00 90.06 191 ALA A CA 1
ATOM 1463 C C . ALA A 1 191 ? 11.634 1.261 -6.433 1.00 90.06 191 ALA A C 1
ATOM 1465 O O . ALA A 1 191 ? 12.137 0.426 -5.682 1.00 90.06 191 ALA A O 1
ATOM 1466 N N . VAL A 1 192 ? 10.323 1.380 -6.616 1.00 91.06 192 VAL A N 1
ATOM 1467 C CA . VAL A 1 192 ? 9.332 0.364 -6.265 1.00 91.06 192 VAL A CA 1
ATOM 1468 C C . VAL A 1 192 ? 9.041 -0.418 -7.537 1.00 91.06 192 VAL A C 1
ATOM 1470 O O . VAL A 1 192 ? 8.493 0.138 -8.490 1.00 91.06 192 VAL A O 1
ATOM 1473 N N . ASN A 1 193 ? 9.443 -1.682 -7.564 1.00 87.06 193 ASN A N 1
ATOM 1474 C CA . ASN A 1 193 ? 9.242 -2.573 -8.699 1.00 87.06 193 ASN A CA 1
ATOM 1475 C C . ASN A 1 193 ? 8.447 -3.809 -8.277 1.00 87.06 193 ASN A C 1
ATOM 1477 O O . ASN A 1 193 ? 8.478 -4.200 -7.112 1.00 87.06 193 ASN A O 1
ATOM 1481 N N . PHE A 1 194 ? 7.776 -4.420 -9.244 1.00 82.31 194 PHE A N 1
ATOM 1482 C CA . PHE A 1 194 ? 7.185 -5.745 -9.119 1.00 82.31 194 PHE A CA 1
ATOM 1483 C C . PHE A 1 194 ? 8.092 -6.740 -9.848 1.00 82.31 194 PHE A C 1
ATOM 1485 O O . PHE A 1 194 ? 8.667 -6.409 -10.883 1.00 82.31 194 PHE A O 1
ATOM 1492 N N . SER A 1 195 ? 8.362 -7.911 -9.287 1.00 72.12 195 SER A N 1
ATOM 1493 C CA . SER A 1 195 ? 9.256 -8.888 -9.922 1.00 72.12 195 SER A CA 1
ATOM 1494 C C . SER A 1 195 ? 8.896 -10.304 -9.508 1.00 72.12 195 SER A C 1
ATOM 1496 O O . SER A 1 195 ? 8.408 -10.521 -8.403 1.00 72.12 195 SER A O 1
ATOM 1498 N N . ALA A 1 196 ? 9.178 -11.263 -10.384 1.00 66.62 196 ALA A N 1
ATOM 1499 C CA . ALA A 1 196 ? 8.958 -12.676 -10.116 1.00 66.62 196 ALA A CA 1
ATOM 1500 C C . ALA A 1 196 ? 10.130 -13.277 -9.318 1.00 66.62 196 ALA A C 1
ATOM 1502 O O . ALA A 1 196 ? 11.301 -13.063 -9.653 1.00 66.62 196 ALA A O 1
ATOM 1503 N N . ALA A 1 197 ? 9.840 -14.084 -8.299 1.00 61.44 197 ALA A N 1
ATOM 1504 C CA . ALA A 1 197 ? 10.827 -14.854 -7.545 1.00 61.44 197 ALA A CA 1
ATOM 1505 C C . ALA A 1 197 ? 11.302 -16.083 -8.342 1.00 61.44 197 ALA A C 1
ATOM 1507 O O . ALA A 1 197 ? 11.044 -17.232 -7.992 1.00 61.44 197 ALA A O 1
ATOM 1508 N N . ALA A 1 198 ? 12.031 -15.854 -9.432 1.00 54.12 198 ALA A N 1
ATOM 1509 C CA . ALA A 1 198 ? 12.516 -16.912 -10.312 1.00 54.12 198 ALA A CA 1
ATOM 1510 C C . ALA A 1 198 ? 13.895 -17.444 -9.895 1.00 54.12 198 ALA A C 1
ATOM 1512 O O . ALA A 1 198 ? 14.870 -17.392 -10.649 1.00 54.12 198 ALA A O 1
ATOM 1513 N N . ALA A 1 199 ? 14.017 -17.947 -8.667 1.00 43.81 199 ALA A N 1
ATOM 1514 C CA . ALA A 1 199 ? 15.261 -18.588 -8.257 1.00 43.81 199 ALA A CA 1
ATOM 1515 C C . ALA A 1 199 ? 15.467 -19.892 -9.061 1.00 43.81 199 ALA A C 1
ATOM 1517 O O . ALA A 1 199 ? 14.727 -20.860 -8.901 1.00 43.81 199 ALA A O 1
ATOM 1518 N N . ASN A 1 200 ? 16.508 -19.924 -9.902 1.00 43.66 200 ASN A N 1
ATOM 1519 C CA . ASN A 1 200 ? 17.043 -21.117 -10.581 1.00 43.66 200 ASN A CA 1
ATOM 1520 C C . ASN A 1 200 ? 16.126 -21.847 -11.582 1.00 43.66 200 ASN A C 1
ATOM 1522 O O . ASN A 1 200 ? 16.268 -23.053 -11.790 1.00 43.66 200 ASN A O 1
ATOM 1526 N N . THR A 1 201 ? 15.228 -21.146 -12.267 1.00 49.25 201 THR A N 1
ATOM 1527 C CA . THR A 1 201 ? 14.426 -21.732 -13.355 1.00 49.25 201 THR A CA 1
ATOM 1528 C C . THR A 1 201 ? 15.014 -21.336 -14.705 1.00 49.25 201 THR A C 1
ATOM 1530 O O . THR A 1 201 ? 14.845 -20.220 -15.176 1.00 49.25 201 THR A O 1
ATOM 1533 N N . GLY A 1 202 ? 15.763 -22.250 -15.323 1.00 44.91 202 GLY A N 1
ATOM 1534 C CA . GLY A 1 202 ? 16.284 -22.078 -16.680 1.00 44.91 202 GLY A CA 1
ATOM 1535 C C . GLY A 1 202 ? 15.359 -22.670 -17.749 1.00 44.91 202 GLY A C 1
ATOM 1536 O O . GLY A 1 202 ? 14.630 -23.632 -17.504 1.00 44.91 202 GLY A O 1
ATOM 1537 N N . GLY A 1 203 ? 15.450 -22.143 -18.972 1.00 57.50 203 GLY A N 1
ATOM 1538 C CA . GLY A 1 203 ? 14.908 -22.772 -20.181 1.00 57.50 203 GLY A CA 1
ATOM 1539 C C . GLY A 1 203 ? 13.377 -22.790 -20.291 1.00 57.50 203 GLY A C 1
ATOM 1540 O O . GLY A 1 203 ? 12.686 -21.894 -19.817 1.00 57.50 203 GLY A O 1
ATOM 1541 N N . LEU A 1 204 ? 12.847 -23.827 -20.951 1.00 53.56 204 LEU A N 1
ATOM 1542 C CA . LEU A 1 204 ? 11.420 -24.003 -21.260 1.00 53.56 204 LEU A CA 1
ATOM 1543 C C . LEU A 1 204 ? 10.516 -23.945 -20.016 1.00 53.56 204 LEU A C 1
ATOM 1545 O O . LEU A 1 204 ? 9.387 -23.487 -20.119 1.00 53.56 204 LEU A O 1
ATOM 1549 N N . LEU A 1 205 ? 11.010 -24.362 -18.845 1.00 51.56 205 LEU A N 1
ATOM 1550 C CA . LEU A 1 205 ? 10.249 -24.334 -17.594 1.00 51.56 205 LEU A CA 1
ATOM 1551 C C . LEU A 1 205 ? 9.994 -22.902 -17.102 1.00 51.56 205 LEU A C 1
ATOM 1553 O O . LEU A 1 205 ? 8.916 -22.634 -16.594 1.00 51.56 205 LEU A O 1
ATOM 1557 N N . TYR A 1 206 ? 10.936 -21.979 -17.310 1.00 58.75 206 TYR A N 1
ATOM 1558 C CA . TYR A 1 206 ? 10.737 -20.556 -17.018 1.00 58.75 206 TYR A CA 1
ATOM 1559 C C . TYR A 1 206 ? 9.664 -19.944 -17.923 1.00 58.75 206 TYR A C 1
ATOM 1561 O O . TYR A 1 206 ? 8.776 -19.237 -17.454 1.00 58.75 206 TYR A O 1
ATOM 1569 N N . ALA A 1 207 ? 9.706 -20.281 -19.217 1.00 56.75 207 ALA A N 1
ATOM 1570 C CA . ALA A 1 207 ? 8.686 -19.858 -20.169 1.00 56.75 207 ALA A CA 1
ATOM 1571 C C . ALA A 1 207 ? 7.314 -20.447 -19.806 1.00 56.75 207 ALA A C 1
ATOM 1573 O O . ALA A 1 207 ? 6.353 -19.703 -19.705 1.00 56.75 207 ALA A O 1
ATOM 1574 N N . VAL A 1 208 ? 7.213 -21.753 -19.542 1.00 58.09 208 VAL A N 1
ATOM 1575 C CA . VAL A 1 208 ? 5.943 -22.394 -19.162 1.00 58.09 208 VAL A CA 1
ATOM 1576 C C . VAL A 1 208 ? 5.401 -21.822 -17.854 1.00 58.09 208 VAL A C 1
ATOM 1578 O O . VAL A 1 208 ? 4.248 -21.416 -17.835 1.00 58.09 208 VAL A O 1
ATOM 1581 N N . LEU A 1 209 ? 6.216 -21.724 -16.797 1.00 57.78 209 LEU A N 1
ATOM 1582 C CA . LEU A 1 209 ? 5.763 -21.206 -15.503 1.00 57.78 209 LEU A CA 1
ATOM 1583 C C . LEU A 1 209 ? 5.305 -19.758 -15.599 1.00 57.78 209 LEU A C 1
ATOM 1585 O O . LEU A 1 209 ? 4.241 -19.443 -15.085 1.00 57.78 209 LEU A O 1
ATOM 1589 N N . GLY A 1 210 ? 6.030 -18.889 -16.300 1.00 55.62 210 GLY A N 1
ATOM 1590 C CA . GLY A 1 210 ? 5.556 -17.520 -16.444 1.00 55.62 210 GLY A CA 1
ATOM 1591 C C . GLY A 1 210 ? 4.329 -17.396 -17.361 1.00 55.62 210 GLY A C 1
ATOM 1592 O O . GLY A 1 210 ? 3.532 -16.488 -17.172 1.00 55.62 210 GLY A O 1
ATOM 1593 N N . LEU A 1 211 ? 4.116 -18.304 -18.326 1.00 56.44 211 LEU A N 1
ATOM 1594 C CA . LEU A 1 211 ? 2.876 -18.346 -19.120 1.00 56.44 211 LEU A CA 1
ATOM 1595 C C . LEU A 1 211 ? 1.682 -18.879 -18.303 1.00 56.44 211 LEU A C 1
ATOM 1597 O O . LEU A 1 211 ? 0.540 -18.607 -18.664 1.00 56.44 211 LEU A O 1
ATOM 1601 N N . THR A 1 212 ? 1.930 -19.641 -17.231 1.00 57.22 212 THR A N 1
ATOM 1602 C CA . THR A 1 212 ? 0.896 -20.290 -16.404 1.00 57.22 212 THR A CA 1
ATOM 1603 C C . THR A 1 212 ? 0.776 -19.740 -14.977 1.00 57.22 212 THR A C 1
ATOM 1605 O O . THR A 1 212 ? 0.085 -20.369 -14.183 1.00 57.22 212 THR A O 1
ATOM 1608 N N . GLY A 1 213 ? 1.443 -18.637 -14.619 1.00 56.78 213 GLY A N 1
ATOM 1609 C CA . GLY A 1 213 ? 1.322 -18.029 -13.280 1.00 56.78 213 GLY A CA 1
ATOM 1610 C C . GLY A 1 213 ? 2.193 -18.633 -12.180 1.00 56.78 213 GLY A C 1
ATOM 1611 O O . GLY A 1 213 ? 1.977 -18.383 -11.006 1.00 56.78 213 GLY A O 1
ATOM 1612 N N . GLY A 1 214 ? 3.149 -19.493 -12.522 1.00 56.84 214 GLY A N 1
ATOM 1613 C CA . GLY A 1 214 ? 3.855 -20.350 -11.567 1.00 56.84 214 GLY A CA 1
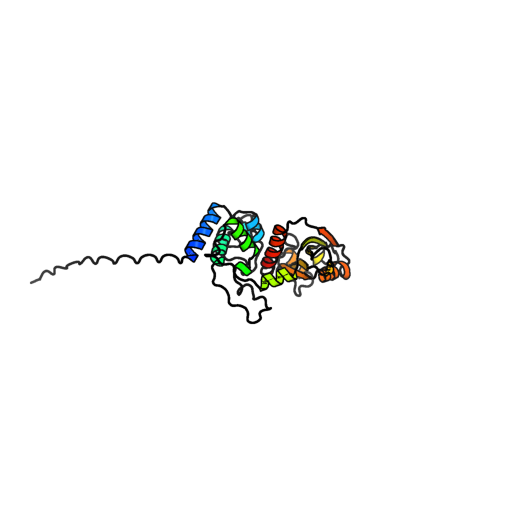ATOM 1614 C C . GLY A 1 214 ? 4.993 -19.692 -10.781 1.00 56.84 214 GLY A C 1
ATOM 1615 O O . GLY A 1 214 ? 5.830 -20.419 -10.243 1.00 56.84 214 GLY A O 1
ATOM 1616 N N . PHE A 1 215 ? 5.076 -18.360 -10.757 1.00 64.25 215 PHE A N 1
ATOM 1617 C CA . PHE A 1 215 ? 6.065 -17.622 -9.974 1.00 64.25 215 PHE A CA 1
ATOM 1618 C C . PHE A 1 215 ? 5.382 -16.725 -8.948 1.00 64.25 215 PHE A C 1
ATOM 1620 O O . PHE A 1 215 ? 4.425 -16.039 -9.279 1.00 64.25 215 PHE A O 1
ATOM 1627 N N . ASP A 1 216 ? 5.940 -16.662 -7.739 1.00 67.31 216 ASP A N 1
ATOM 1628 C CA . ASP A 1 216 ? 5.521 -15.666 -6.756 1.00 67.31 216 ASP A CA 1
ATOM 1629 C C . ASP A 1 216 ? 6.035 -14.287 -7.204 1.00 67.31 216 ASP A C 1
ATOM 1631 O O . ASP A 1 216 ? 7.245 -14.034 -7.240 1.00 67.31 216 ASP A O 1
ATOM 1635 N N . GLY A 1 217 ? 5.123 -13.389 -7.549 1.00 77.00 217 GLY A N 1
ATOM 1636 C CA . GLY A 1 217 ? 5.369 -11.971 -7.743 1.00 77.00 217 GLY A CA 1
ATOM 1637 C C . GLY A 1 217 ? 5.471 -11.242 -6.406 1.00 77.00 217 GLY A C 1
ATOM 1638 O O . GLY A 1 217 ? 4.726 -11.508 -5.460 1.00 77.00 217 GLY A O 1
ATOM 1639 N N . TYR A 1 218 ? 6.402 -10.299 -6.300 1.00 82.69 218 TYR A N 1
ATOM 1640 C CA . TYR A 1 218 ? 6.544 -9.472 -5.106 1.00 82.69 218 TYR A CA 1
ATOM 1641 C C . TYR A 1 218 ? 6.937 -8.040 -5.449 1.00 82.69 218 TYR A C 1
ATOM 1643 O O . TYR A 1 218 ? 7.679 -7.775 -6.399 1.00 82.69 218 TYR A O 1
ATOM 1651 N N . TYR A 1 219 ? 6.467 -7.107 -4.622 1.00 87.69 219 TYR A N 1
ATOM 1652 C CA . TYR A 1 219 ? 6.936 -5.731 -4.661 1.00 87.69 219 TYR A CA 1
ATOM 1653 C C . TYR A 1 219 ? 8.215 -5.589 -3.847 1.00 87.69 219 TYR A C 1
ATOM 1655 O O . TYR A 1 219 ? 8.319 -6.084 -2.723 1.00 87.69 219 TYR A O 1
ATOM 1663 N N . SER A 1 220 ? 9.189 -4.866 -4.387 1.00 86.06 220 SER A N 1
ATOM 1664 C CA . SER A 1 220 ? 10.414 -4.555 -3.663 1.00 86.06 220 SER A CA 1
ATOM 1665 C C . SER A 1 220 ? 10.798 -3.094 -3.817 1.00 86.06 220 SER A C 1
ATOM 1667 O O . SER A 1 220 ? 10.456 -2.437 -4.800 1.00 86.06 220 SER A O 1
ATOM 1669 N N . THR A 1 221 ? 11.498 -2.568 -2.815 1.00 88.19 221 THR A N 1
ATOM 1670 C CA . THR A 1 221 ? 12.060 -1.221 -2.866 1.00 88.19 221 THR A CA 1
ATOM 1671 C C . THR A 1 221 ? 13.574 -1.306 -2.923 1.00 88.19 221 THR A C 1
ATOM 1673 O O . THR A 1 221 ? 14.213 -1.755 -1.973 1.00 88.19 221 THR A O 1
ATOM 1676 N N . THR A 1 222 ? 14.154 -0.883 -4.042 1.00 85.81 222 THR A N 1
ATOM 1677 C CA . THR A 1 222 ? 15.590 -0.999 -4.318 1.00 85.81 222 THR A CA 1
ATOM 1678 C C . THR A 1 222 ? 16.166 0.346 -4.757 1.00 85.81 222 THR A C 1
ATOM 1680 O O . THR A 1 222 ? 15.467 1.130 -5.391 1.00 85.81 222 THR A O 1
ATOM 1683 N N . PRO A 1 223 ? 17.422 0.675 -4.421 1.00 87.94 223 PRO A N 1
ATOM 1684 C CA . PRO A 1 223 ? 18.093 1.844 -4.984 1.00 87.94 223 PRO A CA 1
ATOM 1685 C C . PRO A 1 223 ? 18.015 1.914 -6.521 1.00 87.94 223 PRO A C 1
ATOM 1687 O O . PRO A 1 223 ? 18.340 0.946 -7.210 1.00 87.94 223 PRO A O 1
ATOM 1690 N N . TYR A 1 224 ? 17.626 3.072 -7.066 1.00 84.81 224 TYR A N 1
ATOM 1691 C CA . TYR A 1 224 ? 17.350 3.261 -8.497 1.00 84.81 224 TYR A CA 1
ATOM 1692 C C . TYR A 1 224 ? 18.573 3.009 -9.383 1.00 84.81 224 TYR A C 1
ATOM 1694 O O . TYR A 1 224 ? 18.428 2.475 -10.481 1.00 84.81 224 TYR A O 1
ATOM 1702 N N . TYR A 1 225 ? 19.787 3.320 -8.912 1.00 82.06 225 TYR A N 1
ATOM 1703 C CA . TYR A 1 225 ? 21.006 3.057 -9.682 1.00 82.06 225 TYR A CA 1
ATOM 1704 C C . TYR A 1 225 ? 21.160 1.580 -10.077 1.00 82.06 225 TYR A C 1
ATOM 1706 O O . TYR A 1 225 ? 21.707 1.298 -11.141 1.00 82.06 225 TYR A O 1
ATOM 1714 N N . MET A 1 226 ? 20.653 0.640 -9.268 1.00 81.25 226 MET A N 1
ATOM 1715 C CA . MET A 1 226 ? 20.694 -0.783 -9.614 1.00 81.25 226 MET A CA 1
ATOM 1716 C C . MET A 1 226 ? 19.790 -1.090 -10.809 1.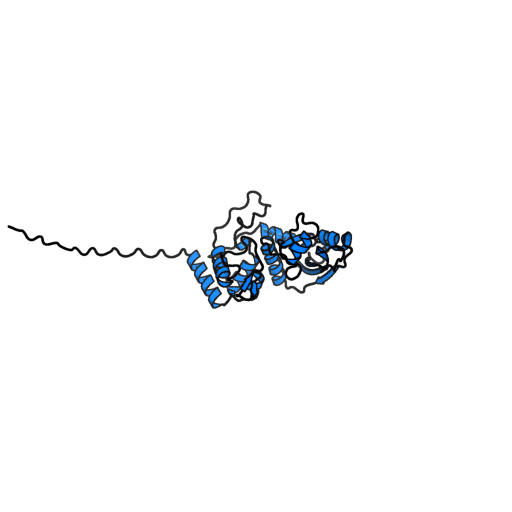00 81.25 226 MET A C 1
ATOM 1718 O O . MET A 1 226 ? 20.180 -1.868 -11.671 1.00 81.25 226 MET A O 1
ATOM 1722 N N . LYS A 1 227 ? 18.632 -0.425 -10.913 1.00 79.19 227 LYS A N 1
ATOM 1723 C CA . LYS A 1 227 ? 17.710 -0.576 -12.050 1.00 79.19 227 LYS A CA 1
ATOM 1724 C C . LYS A 1 227 ? 18.239 0.079 -13.319 1.00 79.19 227 LYS A C 1
ATOM 1726 O O . LYS A 1 227 ? 18.092 -0.481 -14.398 1.00 79.19 227 LYS A O 1
ATOM 1731 N N . VAL A 1 228 ? 18.918 1.220 -13.197 1.00 74.62 228 VAL A N 1
ATOM 1732 C CA . VAL A 1 228 ? 19.639 1.827 -14.330 1.00 74.62 228 VAL A CA 1
ATOM 1733 C C . VAL A 1 228 ? 20.757 0.901 -14.811 1.00 74.62 228 VAL A C 1
ATOM 1735 O O . VAL A 1 228 ? 20.929 0.716 -16.013 1.00 74.62 228 VAL A O 1
ATOM 1738 N N . GLN A 1 229 ? 21.498 0.283 -13.888 1.00 73.50 229 GLN A N 1
ATOM 1739 C CA . GLN A 1 229 ? 22.540 -0.669 -14.252 1.00 73.50 229 GLN A CA 1
ATOM 1740 C C . GLN A 1 229 ? 21.974 -1.914 -14.944 1.00 73.50 229 GLN A C 1
ATOM 1742 O O . GLN A 1 229 ? 22.522 -2.333 -15.956 1.00 73.50 229 GLN A O 1
ATOM 1747 N N . GLU A 1 230 ? 20.884 -2.475 -14.434 1.00 70.56 230 GLU A N 1
ATOM 1748 C CA . GLU A 1 230 ? 20.203 -3.625 -15.029 1.00 70.56 230 GLU A CA 1
ATOM 1749 C C . GLU A 1 230 ? 19.670 -3.305 -16.433 1.00 70.56 230 GLU A C 1
ATOM 1751 O O . GLU A 1 230 ? 20.101 -3.903 -17.415 1.00 70.56 230 GLU A O 1
ATOM 1756 N N . TYR A 1 231 ? 18.796 -2.308 -16.560 1.00 70.56 231 TYR A N 1
ATOM 1757 C CA . TYR A 1 231 ? 18.092 -2.072 -17.817 1.00 70.56 231 TYR A CA 1
ATOM 1758 C C . TYR A 1 231 ? 18.928 -1.293 -18.833 1.00 70.56 231 TYR A C 1
ATOM 1760 O O . TYR A 1 231 ? 19.082 -1.722 -19.972 1.00 70.56 231 TYR A O 1
ATOM 17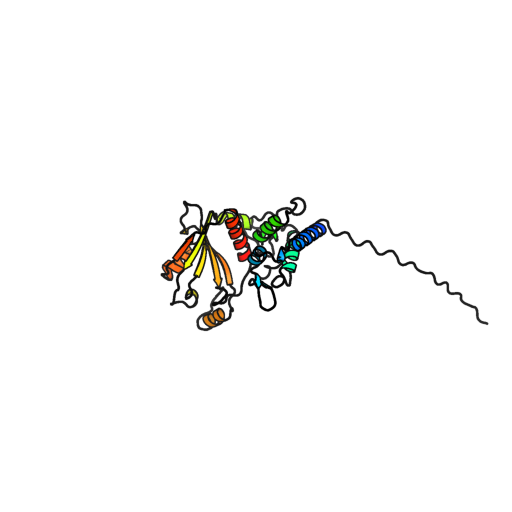68 N N . SER A 1 232 ? 19.521 -0.170 -18.435 1.00 67.44 232 SER A N 1
ATOM 1769 C CA . SER A 1 232 ? 20.245 0.679 -19.383 1.00 67.44 232 SER A CA 1
ATOM 1770 C C . SER A 1 232 ? 21.658 0.159 -19.656 1.00 67.44 232 SER A C 1
ATOM 1772 O O . SER A 1 232 ? 22.056 0.058 -20.811 1.00 67.44 232 SER A O 1
ATOM 1774 N N . ASN A 1 233 ? 22.417 -0.237 -18.626 1.00 59.44 233 ASN A N 1
ATOM 1775 C CA . ASN A 1 233 ? 23.824 -0.613 -18.831 1.00 59.44 233 ASN A CA 1
ATOM 1776 C C . ASN A 1 233 ? 24.026 -2.080 -19.239 1.00 59.44 233 ASN A C 1
ATOM 1778 O O . ASN A 1 233 ? 24.941 -2.363 -20.008 1.00 59.44 233 ASN A O 1
ATOM 1782 N N . VAL A 1 234 ? 23.232 -3.015 -18.706 1.00 59.16 234 VAL A N 1
ATOM 1783 C CA . VAL A 1 234 ? 23.368 -4.448 -19.022 1.00 59.16 234 VAL A CA 1
ATOM 1784 C C . VAL A 1 234 ? 22.487 -4.830 -20.208 1.00 59.16 234 VAL A C 1
ATOM 1786 O O . VAL A 1 234 ? 22.978 -5.458 -21.143 1.00 59.16 234 VAL A O 1
ATOM 1789 N N . GLU A 1 235 ? 21.215 -4.430 -20.206 1.00 71.81 235 GLU A N 1
ATOM 1790 C CA . GLU A 1 235 ? 20.275 -4.785 -21.280 1.00 71.81 235 GLU A CA 1
ATOM 1791 C C . GLU A 1 235 ? 20.254 -3.778 -22.450 1.00 71.81 235 GLU A C 1
ATOM 1793 O O . GLU A 1 235 ? 19.674 -4.078 -23.489 1.00 71.81 235 GLU A O 1
ATOM 1798 N N . SER A 1 236 ? 20.938 -2.625 -22.340 1.00 76.38 236 SER A N 1
ATOM 1799 C CA . SER A 1 236 ? 20.980 -1.567 -23.376 1.00 76.38 236 SER A CA 1
ATOM 1800 C C . SER A 1 236 ? 19.598 -1.029 -23.774 1.00 76.38 236 SER A C 1
ATOM 1802 O O . SER A 1 236 ? 19.347 -0.763 -24.948 1.00 76.38 236 SER A O 1
ATOM 1804 N N . ARG A 1 237 ? 18.712 -0.887 -22.784 1.00 76.75 237 ARG A N 1
ATOM 1805 C CA . ARG A 1 237 ? 17.309 -0.477 -22.934 1.00 76.75 237 ARG A CA 1
ATOM 1806 C C . ARG A 1 237 ? 17.109 1.015 -22.720 1.00 76.75 237 ARG A C 1
ATOM 1808 O O . ARG A 1 237 ? 17.722 1.602 -21.819 1.00 76.75 237 ARG A O 1
ATOM 1815 N N . ASP A 1 238 ? 16.190 1.602 -23.484 1.00 81.56 238 ASP A N 1
ATOM 1816 C CA . ASP A 1 238 ? 15.733 2.968 -23.243 1.00 81.56 238 ASP A CA 1
ATOM 1817 C C . ASP A 1 238 ? 14.786 3.017 -22.034 1.00 81.56 238 ASP A C 1
ATOM 1819 O O . ASP A 1 238 ? 13.891 2.181 -21.866 1.00 81.56 238 ASP A O 1
ATOM 1823 N N . LEU A 1 239 ? 14.977 4.035 -21.189 1.00 85.25 239 LEU A N 1
ATOM 1824 C CA . LEU A 1 239 ? 14.127 4.314 -20.033 1.00 85.25 239 LEU A CA 1
ATOM 1825 C C . LEU A 1 239 ? 13.259 5.542 -20.304 1.00 85.25 239 LEU A C 1
ATOM 1827 O O . LEU A 1 239 ? 13.750 6.663 -20.439 1.00 85.25 239 LEU A O 1
ATOM 1831 N N . TRP A 1 240 ? 11.950 5.325 -20.331 1.00 90.00 240 TRP A N 1
ATOM 1832 C CA . TRP A 1 240 ? 10.951 6.370 -20.492 1.00 90.00 240 TRP A CA 1
ATOM 1833 C C . TRP A 1 240 ? 10.455 6.811 -19.124 1.00 90.00 240 TRP A C 1
ATOM 1835 O O . TRP A 1 240 ? 9.961 5.997 -18.348 1.00 90.00 240 TRP A O 1
ATOM 1845 N N . GLU A 1 241 ? 10.574 8.103 -18.824 1.00 92.44 241 GLU A N 1
ATOM 1846 C CA . GLU A 1 241 ? 10.199 8.663 -17.526 1.00 92.44 241 GLU A CA 1
ATOM 1847 C C . GLU A 1 241 ? 8.999 9.608 -17.658 1.00 92.44 241 GLU A C 1
ATOM 1849 O O . GLU A 1 241 ? 9.028 10.580 -18.415 1.00 92.44 241 GLU A O 1
ATOM 1854 N N . TYR A 1 242 ? 7.952 9.363 -16.872 1.00 92.62 242 TYR A N 1
ATOM 1855 C CA . TYR A 1 242 ? 6.785 10.231 -16.759 1.00 92.62 242 TYR A CA 1
ATOM 1856 C C . TYR A 1 242 ? 6.564 10.640 -15.302 1.00 92.62 242 TYR A C 1
ATOM 1858 O O . TYR A 1 242 ? 6.166 9.840 -14.453 1.00 92.62 242 TYR A O 1
ATOM 1866 N N . ARG A 1 243 ? 6.838 11.910 -14.987 1.00 93.50 243 ARG A N 1
ATOM 1867 C CA . ARG A 1 243 ? 6.678 12.437 -13.627 1.00 93.50 243 ARG A CA 1
ATOM 1868 C C . ARG A 1 243 ? 5.198 12.578 -13.277 1.00 93.50 243 ARG A C 1
ATOM 1870 O O . ARG A 1 243 ? 4.466 13.298 -13.951 1.00 93.50 243 ARG A O 1
ATOM 1877 N N . LEU A 1 244 ? 4.782 11.949 -12.182 1.00 95.00 244 LEU A N 1
ATOM 1878 C CA . LEU A 1 244 ? 3.404 11.999 -11.708 1.00 95.00 244 LEU A CA 1
ATOM 1879 C C . LEU A 1 244 ? 3.131 13.314 -10.970 1.00 95.00 244 LEU A C 1
ATOM 1881 O O . LEU A 1 244 ? 3.934 13.779 -10.156 1.00 95.00 244 LEU A O 1
ATOM 1885 N N . ALA A 1 245 ? 1.963 13.899 -11.222 1.00 95.19 245 ALA A N 1
ATOM 1886 C CA . ALA A 1 245 ? 1.495 15.113 -10.560 1.00 95.19 245 ALA A CA 1
ATOM 1887 C C . ALA A 1 245 ? 0.715 14.783 -9.272 1.00 95.19 245 ALA A C 1
ATOM 1889 O O . ALA A 1 245 ? -0.458 15.119 -9.152 1.00 95.19 245 ALA A O 1
ATOM 1890 N N . LEU A 1 246 ? 1.363 14.094 -8.326 1.00 95.38 246 LEU A N 1
ATOM 1891 C CA . LEU A 1 246 ? 0.743 13.699 -7.056 1.00 95.38 246 LEU A CA 1
ATOM 1892 C C . LEU A 1 246 ? 0.765 14.845 -6.039 1.00 95.38 246 LEU A C 1
ATOM 1894 O O . LEU A 1 246 ? 1.806 15.468 -5.806 1.00 95.38 246 LEU A O 1
ATOM 1898 N N . ALA A 1 247 ? -0.360 15.073 -5.367 1.00 96.31 247 ALA A N 1
ATOM 1899 C CA . ALA A 1 247 ? -0.406 15.903 -4.172 1.00 96.31 247 ALA A CA 1
ATOM 1900 C C . ALA A 1 247 ? 0.375 15.236 -3.019 1.00 96.31 247 ALA A C 1
ATOM 1902 O O . ALA A 1 247 ? 0.483 14.007 -2.974 1.00 96.31 247 ALA A O 1
ATOM 1903 N N . PRO A 1 248 ? 0.854 15.999 -2.015 1.00 94.94 248 PRO A N 1
ATOM 1904 C CA . PRO A 1 248 ? 1.589 15.425 -0.886 1.00 94.94 248 PRO A CA 1
ATOM 1905 C C . PRO A 1 248 ? 0.835 14.284 -0.187 1.00 94.94 248 PRO A C 1
ATOM 1907 O O . PRO A 1 248 ? 1.413 13.243 0.090 1.00 94.94 248 PRO A O 1
ATOM 1910 N N . ALA A 1 249 ? -0.477 14.424 0.023 1.00 95.19 249 ALA A N 1
ATOM 1911 C CA . ALA A 1 249 ? -1.290 13.373 0.640 1.00 95.19 249 ALA A CA 1
ATOM 1912 C C . ALA A 1 249 ? -1.431 12.106 -0.232 1.00 95.19 249 ALA A C 1
ATOM 1914 O O . ALA A 1 249 ? -1.612 11.008 0.293 1.00 95.19 249 ALA A O 1
ATOM 1915 N N . GLU A 1 250 ? -1.363 12.241 -1.557 1.00 96.31 250 GLU A N 1
ATOM 1916 C CA . GLU A 1 250 ? -1.417 11.113 -2.493 1.00 96.31 250 GLU A CA 1
ATOM 1917 C C . GLU A 1 250 ? -0.089 10.369 -2.536 1.00 96.31 250 GLU A C 1
ATOM 1919 O O . GLU A 1 250 ? -0.085 9.143 -2.459 1.00 96.31 250 GLU A O 1
ATOM 1924 N N . LEU A 1 251 ? 1.026 11.105 -2.568 1.00 96.25 251 LEU A N 1
ATOM 1925 C CA . LEU A 1 251 ? 2.363 10.529 -2.450 1.00 96.25 251 LEU A CA 1
ATOM 1926 C C . LEU A 1 251 ? 2.515 9.766 -1.131 1.00 96.25 251 LEU A C 1
ATOM 1928 O O . LEU A 1 251 ? 3.037 8.657 -1.112 1.00 96.25 251 LEU A O 1
ATOM 1932 N N . GLU A 1 252 ? 2.004 10.325 -0.037 1.00 95.69 252 GLU A N 1
ATOM 1933 C CA . GLU A 1 252 ? 2.054 9.666 1.264 1.00 95.69 252 GLU A CA 1
ATOM 1934 C C . GLU A 1 252 ? 1.229 8.380 1.314 1.00 95.69 252 GLU A C 1
ATOM 1936 O O . GLU A 1 252 ? 1.670 7.390 1.897 1.00 95.69 252 GLU A O 1
ATOM 1941 N N . ARG A 1 253 ? 0.062 8.345 0.656 1.00 96.38 253 ARG A N 1
ATOM 1942 C CA . ARG A 1 253 ? -0.688 7.093 0.479 1.00 96.38 253 ARG A CA 1
ATOM 1943 C C . ARG A 1 253 ? 0.078 6.082 -0.362 1.00 96.38 253 ARG A C 1
ATOM 1945 O O . ARG A 1 253 ? 0.107 4.918 0.016 1.00 96.38 253 ARG A O 1
ATOM 1952 N N . LEU A 1 254 ? 0.689 6.514 -1.464 1.00 96.25 254 LEU A N 1
ATOM 1953 C CA . LEU A 1 254 ? 1.474 5.641 -2.338 1.00 96.25 254 LEU A CA 1
ATOM 1954 C C . LEU A 1 254 ? 2.629 4.989 -1.567 1.00 96.25 254 LEU A C 1
ATOM 1956 O O . LEU A 1 254 ? 2.788 3.774 -1.605 1.00 96.25 254 LEU A O 1
ATOM 1960 N N . VAL A 1 255 ? 3.399 5.787 -0.821 1.00 96.12 255 VAL A N 1
ATOM 1961 C CA . VAL A 1 255 ? 4.523 5.302 -0.005 1.00 96.12 255 VAL A CA 1
ATOM 1962 C C . VAL A 1 255 ? 4.034 4.385 1.116 1.00 96.12 255 VAL A C 1
ATOM 1964 O O . VAL A 1 255 ? 4.605 3.316 1.325 1.00 96.12 255 VAL A O 1
ATOM 1967 N N . ALA A 1 256 ? 2.960 4.766 1.815 1.00 97.12 256 ALA A N 1
ATOM 1968 C CA . ALA A 1 256 ? 2.375 3.933 2.860 1.00 97.12 256 ALA A CA 1
ATOM 1969 C C . ALA A 1 256 ? 1.896 2.585 2.313 1.00 97.12 256 ALA A C 1
ATOM 1971 O O . ALA A 1 256 ? 2.095 1.569 2.966 1.00 97.12 256 ALA A O 1
ATOM 1972 N N . HIS A 1 257 ? 1.292 2.565 1.126 1.00 96.88 257 HIS A N 1
ATOM 1973 C CA . HIS A 1 257 ? 0.784 1.340 0.525 1.00 96.88 257 HIS A CA 1
ATOM 1974 C C . HIS A 1 257 ? 1.914 0.457 -0.018 1.00 96.88 257 HIS A C 1
ATOM 1976 O O . HIS A 1 257 ? 1.901 -0.745 0.214 1.00 96.88 257 HIS A O 1
ATOM 1982 N N . ALA A 1 258 ? 2.964 1.038 -0.612 1.00 94.81 258 ALA A N 1
ATOM 1983 C CA . ALA A 1 258 ? 4.151 0.286 -1.028 1.00 94.81 258 ALA A CA 1
ATOM 1984 C C . ALA A 1 258 ? 4.792 -0.505 0.135 1.00 94.81 258 ALA A C 1
ATOM 1986 O O . ALA A 1 258 ? 5.297 -1.608 -0.068 1.00 94.81 258 ALA A O 1
ATOM 1987 N N . TRP A 1 259 ? 4.721 0.015 1.366 1.00 94.88 259 TRP A N 1
ATOM 1988 C CA . TRP A 1 259 ? 5.129 -0.725 2.564 1.00 94.88 259 TRP A CA 1
ATOM 1989 C C . TRP A 1 259 ? 4.249 -1.951 2.854 1.00 94.88 259 TRP A C 1
ATOM 1991 O O . TRP A 1 259 ? 4.770 -2.997 3.243 1.00 94.88 259 TRP A O 1
ATOM 2001 N N . GLU A 1 260 ? 2.931 -1.837 2.670 1.00 95.19 260 GLU A N 1
ATOM 2002 C CA . GLU A 1 260 ? 1.984 -2.950 2.853 1.00 95.19 260 GLU A CA 1
ATOM 2003 C C . GLU A 1 260 ? 2.278 -4.074 1.858 1.00 95.19 260 GLU A C 1
ATOM 2005 O O . GLU A 1 260 ? 2.341 -5.249 2.236 1.00 95.19 260 GLU A O 1
ATOM 2010 N N . LEU A 1 261 ? 2.537 -3.692 0.605 1.00 91.38 261 LEU A N 1
ATOM 2011 C CA . LEU A 1 261 ? 2.828 -4.610 -0.493 1.00 91.38 261 LEU A CA 1
ATOM 2012 C C . LEU A 1 261 ? 4.133 -5.381 -0.301 1.00 91.38 261 LEU A C 1
ATOM 2014 O O . LEU A 1 261 ? 4.210 -6.547 -0.670 1.00 91.38 261 LEU A O 1
ATOM 2018 N N . GLY A 1 262 ? 5.129 -4.793 0.368 1.00 83.88 262 GLY A N 1
ATOM 2019 C CA . GLY A 1 262 ? 6.381 -5.486 0.693 1.00 83.88 262 GLY A CA 1
ATOM 2020 C C . GLY A 1 262 ? 6.229 -6.671 1.661 1.00 83.88 262 GLY A C 1
ATOM 2021 O O . GLY A 1 262 ? 7.213 -7.342 1.962 1.00 83.88 262 GLY A O 1
ATOM 2022 N N . SER A 1 263 ? 5.025 -6.918 2.192 1.00 74.81 263 SER A N 1
ATOM 2023 C CA . SER A 1 263 ? 4.725 -8.043 3.090 1.00 74.81 263 SER A CA 1
ATOM 2024 C C . SER A 1 263 ? 3.788 -9.101 2.503 1.00 74.81 263 SER A C 1
ATOM 2026 O O . SER A 1 263 ? 3.394 -10.013 3.230 1.00 74.81 263 SER A O 1
ATOM 2028 N N . THR A 1 264 ? 3.454 -9.003 1.215 1.00 78.25 264 THR A N 1
ATOM 2029 C CA . THR A 1 264 ? 2.609 -9.968 0.504 1.00 78.25 264 THR A CA 1
ATOM 2030 C C . THR A 1 264 ? 3.274 -10.443 -0.785 1.00 78.25 264 THR A C 1
ATOM 2032 O O . THR A 1 264 ? 4.223 -9.831 -1.275 1.00 78.25 264 THR A O 1
ATOM 2035 N N . THR A 1 265 ? 2.765 -11.545 -1.315 1.00 77.00 265 THR A N 1
ATOM 2036 C CA . THR A 1 265 ? 3.054 -12.056 -2.654 1.00 77.00 265 THR A CA 1
ATOM 2037 C C . THR A 1 265 ? 1.783 -11.988 -3.493 1.00 77.00 265 THR A C 1
ATOM 2039 O O . THR A 1 265 ? 0.688 -11.827 -2.946 1.00 77.00 265 THR A O 1
ATOM 2042 N N . PHE A 1 266 ? 1.963 -12.088 -4.798 1.00 79.12 266 PHE A N 1
ATOM 2043 C CA . PHE A 1 266 ? 0.937 -12.169 -5.831 1.00 79.12 266 PHE A CA 1
ATOM 2044 C C . PHE A 1 266 ? 1.321 -13.340 -6.732 1.00 79.12 266 PHE A C 1
ATOM 2046 O O . PHE A 1 266 ? 2.517 -13.631 -6.844 1.00 79.12 266 PHE A O 1
ATOM 2053 N N . ASP A 1 267 ? 0.373 -13.987 -7.388 1.00 64.69 267 ASP A N 1
ATOM 2054 C CA . ASP A 1 267 ? 0.714 -14.791 -8.558 1.00 64.69 267 ASP A CA 1
ATOM 2055 C C . ASP A 1 267 ? 1.375 -13.889 -9.639 1.00 64.69 267 ASP A C 1
ATOM 2057 O O . ASP A 1 267 ? 1.191 -12.670 -9.685 1.00 64.69 267 ASP A O 1
ATOM 2061 N N . TYR A 1 268 ? 2.261 -14.454 -10.465 1.00 54.78 268 TYR A N 1
ATOM 2062 C CA . TYR A 1 268 ? 2.944 -13.723 -11.543 1.00 54.78 268 TYR A CA 1
ATOM 2063 C C . TYR A 1 268 ? 2.675 -14.397 -12.887 1.00 54.78 268 TYR A C 1
ATOM 2065 O O . TYR A 1 268 ? 3.261 -15.440 -13.205 1.00 54.78 268 TYR A O 1
ATOM 2073 N N . TYR A 1 269 ? 1.823 -13.771 -13.702 1.00 56.72 269 TYR A N 1
ATOM 2074 C CA . TYR A 1 269 ? 1.474 -14.212 -15.055 1.00 56.72 269 TYR A CA 1
ATOM 2075 C C . TYR A 1 269 ? 2.069 -13.259 -16.097 1.00 56.72 269 TYR A C 1
ATOM 2077 O O . TYR A 1 269 ? 1.734 -12.079 -16.123 1.00 56.72 269 TYR A O 1
ATOM 2085 N N . PHE A 1 270 ? 2.843 -13.769 -17.063 1.00 49.31 270 PHE A N 1
ATOM 2086 C CA . PHE A 1 270 ? 3.447 -12.958 -18.135 1.00 49.31 270 PHE A CA 1
ATOM 2087 C C . PHE A 1 270 ? 2.446 -12.113 -18.938 1.00 49.31 270 PHE A C 1
ATOM 2089 O O . PHE A 1 270 ? 2.863 -11.126 -19.543 1.00 49.31 270 PHE A O 1
ATOM 2096 N N . PHE A 1 271 ? 1.167 -12.499 -18.987 1.00 47.84 271 PHE A N 1
ATOM 2097 C CA . PHE A 1 271 ? 0.150 -11.864 -19.831 1.00 47.84 271 PHE A CA 1
ATOM 2098 C C . PHE A 1 271 ? -0.916 -11.049 -19.091 1.00 47.84 271 PHE A C 1
ATOM 2100 O O . PHE A 1 271 ? -1.690 -10.379 -19.771 1.00 47.84 271 PHE A O 1
ATOM 2107 N N . ASP A 1 272 ? -0.978 -11.110 -17.760 1.00 47.81 272 ASP A N 1
ATOM 2108 C CA . ASP A 1 272 ? -2.025 -10.424 -16.978 1.00 47.81 272 ASP A CA 1
ATOM 2109 C C . ASP A 1 272 ? -1.432 -9.698 -15.757 1.00 47.81 272 ASP A C 1
ATOM 2111 O O . ASP A 1 272 ? -1.728 -8.530 -15.518 1.00 47.81 272 ASP A O 1
ATOM 2115 N N . GLU A 1 273 ? -0.488 -10.338 -15.058 1.00 51.12 273 GLU A N 1
ATOM 2116 C CA . GLU A 1 273 ? 0.094 -9.861 -13.796 1.00 51.12 273 GLU A CA 1
ATOM 2117 C C . GLU A 1 273 ? 1.638 -9.766 -13.909 1.00 51.12 273 GLU A C 1
ATOM 2119 O O . GLU A 1 273 ? 2.350 -10.639 -13.403 1.00 51.12 273 GLU A O 1
ATOM 2124 N N . ASN A 1 274 ? 2.168 -8.739 -14.613 1.00 44.97 274 ASN A N 1
ATOM 2125 C CA . ASN A 1 274 ? 3.614 -8.543 -14.881 1.00 44.97 274 ASN A CA 1
ATOM 2126 C C . ASN A 1 274 ? 4.203 -7.158 -14.545 1.00 44.97 274 ASN A C 1
ATOM 2128 O O . ASN A 1 274 ? 3.456 -6.155 -14.497 1.00 44.97 274 ASN A O 1
#

Sequence (274 aa):
MIPALLWLVGALAAPPAPPTPAAAPEAAYAAALIERAEGAGLADDPQWWALLHYRQGTFGPYSEADGRGFFFAAEGHRDPHAELAATLRALFRPAVAPPRDPQAIPPPAQRHPQCNFPARFAWLNARLGFDPARLPRQPCPGYDRWRHALGATGATLVFADAYLNSPASMYGHTFLRLDQGRQGSPLLSYAVNFSAAAANTGGLLYAVLGLTGGFDGYYSTTPYYMKVQEYSNVESRDLWEYRLALAPAELERLVAHAWELGSTTFDYYFFDEN

Foldseek 3Di:
DDDDDDDDPDPDDDDPDPPDPDPDPLVVVLVVLLVLCVVVVVLVDVVLCVLQQWDQDPVAIAHLFDFDPLFQAPCVRRGSSRRLSSLSVQLPPDAADQDPDNQDDDAPVRHRSCLLQVLSVVVSCVSRVDDCVSRPDHDNSNLVVVLVQQQAPFKKKKWWDAQPVDPQRRHIFIWIWRDHDPVDDSQQHKIWGKDWPPPPDDDPRVVVCQQVLNTWIAIDIGRVNVVCCVRCVVRVTDMDIGIDPDDPVRSVSVSSSSSNRNNTTGRHHPPPRD

Secondary structure (DSSP, 8-state):
------------PPPPPPPPPPPPHHHHHHHHHHHHHHHTTGGG-HHHHHHTTEEEETTEEEESB--TTS-SSTTGGG-HHHHHHHHHHHTTSPPPPPPSSTTS---GGGS-HHHH-HHHHHHHHHHH---TTTSPPPP-HHHHHHHHHHTEEEEEEEEEPP-TT-TTTTT-EEEEEEEE-TTS-GGGSEEEEEEE--TT--THHHHHHHHTTBEEEEEEEEEHHHHHIIIIIIS---EEEEE----HHHHHHHHHHHHHHTT--EEEBTTTB-

Radius of gyration: 26.18 Å; chains: 1; bounding box: 76×73×80 Å

pLDDT: mean 82.54, std 16.5, range [40.16, 98.56]